Protein AF-A0A942IHP6-F1 (afdb_monomer_lite)

Structure (mmCIF, N/CA/C/O backbone):
data_AF-A0A942IHP6-F1
#
_entry.id   AF-A0A942IHP6-F1
#
loop_
_atom_site.group_PDB
_atom_site.id
_atom_site.type_symbol
_atom_site.label_atom_id
_atom_site.label_alt_id
_atom_site.label_comp_id
_atom_site.label_asym_id
_atom_site.label_entity_id
_atom_site.label_seq_id
_atom_site.pdbx_PDB_ins_code
_atom_site.Cartn_x
_atom_site.Cartn_y
_atom_site.Cartn_z
_atom_site.occupancy
_atom_site.B_iso_or_equiv
_atom_site.auth_seq_id
_atom_site.auth_comp_id
_atom_site.auth_asym_id
_atom_site.auth_atom_id
_atom_site.pdbx_PDB_model_num
ATOM 1 N N . MET A 1 1 ? 11.098 75.911 43.203 1.00 51.06 1 MET A N 1
ATOM 2 C CA . MET A 1 1 ? 11.758 74.900 42.337 1.00 51.06 1 MET A CA 1
ATOM 3 C C . MET A 1 1 ? 12.237 73.792 43.274 1.00 51.06 1 MET A C 1
ATOM 5 O O . MET A 1 1 ? 12.902 74.142 44.226 1.00 51.06 1 MET A O 1
ATOM 9 N N . SER A 1 2 ? 11.871 72.510 43.234 1.00 53.75 2 SER A N 1
ATOM 10 C CA . SER A 1 2 ? 11.365 71.625 42.179 1.00 53.75 2 SER A CA 1
ATOM 11 C C . SER A 1 2 ? 10.546 70.462 42.803 1.00 53.75 2 SER A C 1
ATOM 13 O O . SER A 1 2 ? 11.014 69.336 42.918 1.00 53.75 2 SER A O 1
ATOM 15 N N . ARG A 1 3 ? 9.269 70.676 43.166 1.00 54.38 3 ARG A N 1
ATOM 16 C CA . ARG A 1 3 ? 8.355 69.560 43.541 1.00 54.38 3 ARG A CA 1
ATOM 17 C C . ARG A 1 3 ? 7.927 68.681 42.346 1.00 54.38 3 ARG A C 1
ATOM 19 O O . ARG A 1 3 ? 7.161 67.743 42.515 1.00 54.38 3 ARG A O 1
ATOM 26 N N . ILE A 1 4 ? 8.445 68.973 41.152 1.00 58.03 4 ILE A N 1
ATOM 27 C CA . ILE A 1 4 ? 8.153 68.274 39.889 1.00 58.03 4 ILE A CA 1
ATOM 28 C C . ILE A 1 4 ? 8.986 66.981 39.754 1.00 58.03 4 ILE A C 1
ATOM 30 O O . ILE A 1 4 ? 8.569 66.045 39.079 1.00 58.03 4 ILE A O 1
ATOM 34 N N . PHE A 1 5 ? 10.128 66.879 40.445 1.00 56.75 5 PHE A N 1
ATOM 35 C CA . PHE A 1 5 ? 11.032 65.727 40.339 1.00 56.75 5 PHE A CA 1
ATOM 36 C C . PHE A 1 5 ? 10.447 64.381 40.818 1.00 56.75 5 PHE A C 1
ATOM 38 O O . PHE A 1 5 ? 10.557 63.408 40.072 1.00 56.75 5 PHE A O 1
ATOM 45 N N . PRO A 1 6 ? 9.792 64.274 41.995 1.00 58.91 6 PRO A N 1
ATOM 46 C CA . PRO A 1 6 ? 9.273 62.984 42.455 1.00 58.91 6 PRO A CA 1
ATOM 47 C C . PRO A 1 6 ? 8.047 62.519 41.653 1.00 58.91 6 PRO A C 1
ATOM 49 O O . PRO A 1 6 ? 7.885 61.325 41.425 1.00 58.91 6 PRO A O 1
ATOM 52 N N . LEU A 1 7 ? 7.220 63.449 41.159 1.00 63.47 7 LEU A N 1
ATOM 53 C CA . LEU A 1 7 ? 6.046 63.135 40.334 1.00 63.47 7 LEU A CA 1
ATOM 54 C C . LEU A 1 7 ? 6.436 62.626 38.939 1.00 63.47 7 LEU A C 1
ATOM 56 O O . LEU A 1 7 ? 5.879 61.627 38.487 1.00 63.47 7 LEU A O 1
ATOM 60 N N . SER A 1 8 ? 7.436 63.239 38.292 1.00 67.94 8 SER A N 1
ATOM 61 C CA . SER A 1 8 ? 7.971 62.716 37.025 1.00 67.94 8 SER A CA 1
ATOM 62 C C . SER A 1 8 ? 8.632 61.350 37.197 1.00 67.94 8 SER A C 1
ATOM 64 O O . SER A 1 8 ? 8.474 60.488 36.338 1.00 67.94 8 SER A O 1
ATOM 66 N N . PHE A 1 9 ? 9.337 61.115 38.308 1.00 73.88 9 PHE A N 1
ATOM 67 C CA . PHE A 1 9 ? 10.009 59.835 38.546 1.00 73.88 9 PHE A CA 1
ATOM 68 C C . PHE A 1 9 ? 9.014 58.677 38.727 1.00 73.88 9 PHE A C 1
ATOM 70 O O . PHE A 1 9 ? 9.189 57.606 38.145 1.00 73.88 9 PHE A O 1
ATOM 77 N N . VAL A 1 10 ? 7.921 58.909 39.463 1.00 78.06 10 VAL A N 1
ATOM 78 C CA . VAL A 1 10 ? 6.844 57.921 39.645 1.00 78.06 10 VAL A CA 1
ATOM 79 C C . VAL A 1 10 ? 6.085 57.670 38.337 1.00 78.06 10 VAL A C 1
ATOM 81 O O . VAL A 1 10 ? 5.788 56.520 38.016 1.00 78.06 10 VAL A O 1
ATOM 84 N N . ALA A 1 11 ? 5.821 58.713 37.544 1.00 79.62 11 ALA A N 1
ATOM 85 C CA . ALA A 1 11 ? 5.175 58.568 36.239 1.00 79.62 11 ALA A CA 1
ATOM 86 C C . ALA A 1 11 ? 6.033 57.756 35.252 1.00 79.62 11 ALA A C 1
ATOM 88 O O . ALA A 1 11 ? 5.515 56.881 34.560 1.00 79.62 11 ALA A O 1
ATOM 89 N N . ILE A 1 12 ? 7.351 57.982 35.228 1.00 82.12 12 ILE A N 1
ATOM 90 C CA . ILE A 1 12 ? 8.285 57.226 34.380 1.00 82.12 12 ILE A CA 1
ATOM 91 C C . ILE A 1 12 ? 8.368 55.757 34.828 1.00 82.12 12 ILE A C 1
ATOM 93 O O . ILE A 1 12 ? 8.316 54.866 33.982 1.00 82.12 12 ILE A O 1
ATOM 97 N N . MET A 1 13 ? 8.418 55.480 36.136 1.00 78.81 13 MET A N 1
ATOM 98 C CA . MET A 1 13 ? 8.376 54.107 36.667 1.00 78.81 13 MET A CA 1
ATOM 99 C C . MET A 1 13 ? 7.082 53.373 36.289 1.00 78.81 13 MET A C 1
ATOM 101 O O . MET A 1 13 ? 7.133 52.216 35.874 1.00 78.81 13 MET A O 1
ATOM 105 N N . LEU A 1 14 ? 5.929 54.046 36.368 1.00 80.62 14 LEU A N 1
ATOM 106 C CA . LEU A 1 14 ? 4.649 53.478 35.938 1.00 80.62 14 LEU A CA 1
ATOM 107 C C . LEU A 1 14 ? 4.638 53.170 34.439 1.00 80.62 14 LEU A C 1
ATOM 109 O O . LEU A 1 14 ? 4.167 52.107 34.051 1.00 80.62 14 LEU A O 1
ATOM 113 N N . ILE A 1 15 ? 5.203 54.037 33.597 1.00 84.44 15 ILE A N 1
ATOM 114 C CA . ILE A 1 15 ? 5.307 53.782 32.154 1.00 84.44 15 ILE A CA 1
ATOM 115 C C . ILE A 1 15 ? 6.217 52.578 31.880 1.00 84.44 15 ILE A C 1
ATOM 117 O O . ILE A 1 15 ? 5.834 51.702 31.111 1.00 84.44 15 ILE A O 1
ATOM 121 N N . ILE A 1 16 ? 7.372 52.471 32.545 1.00 83.81 16 ILE A N 1
ATOM 122 C CA . ILE A 1 16 ? 8.308 51.348 32.359 1.00 83.81 16 ILE A CA 1
ATOM 123 C C . ILE A 1 16 ? 7.699 50.010 32.802 1.00 83.81 16 ILE A C 1
ATOM 125 O O . ILE A 1 16 ? 8.047 48.981 32.239 1.00 83.81 16 ILE A O 1
ATOM 129 N N . ILE A 1 17 ? 6.780 49.994 33.770 1.00 81.94 17 ILE A N 1
ATOM 130 C CA . ILE A 1 17 ? 6.138 48.753 34.234 1.00 81.94 17 ILE A CA 1
ATOM 131 C C . ILE A 1 17 ? 4.876 48.434 33.421 1.00 81.94 17 ILE A C 1
ATOM 133 O O . ILE A 1 17 ? 4.651 47.289 33.033 1.00 81.94 17 ILE A O 1
ATOM 137 N N . VAL A 1 18 ? 4.042 49.435 33.140 1.00 83.88 18 VAL A N 1
ATOM 138 C CA . VAL A 1 18 ? 2.728 49.237 32.513 1.00 83.88 18 VAL A CA 1
ATOM 139 C C . VAL A 1 18 ? 2.847 49.090 30.996 1.00 83.88 18 VAL A C 1
ATOM 141 O O . VAL A 1 18 ? 2.145 48.264 30.413 1.00 83.88 18 VAL A O 1
ATOM 144 N N . LEU A 1 19 ? 3.753 49.826 30.344 1.00 81.44 19 LEU A N 1
ATOM 145 C CA . LEU A 1 19 ? 3.901 49.792 28.888 1.00 81.44 19 LEU A CA 1
ATOM 146 C C . LEU A 1 19 ? 4.361 48.416 28.373 1.00 81.44 19 LEU A C 1
ATOM 148 O O . LEU A 1 19 ? 3.731 47.924 27.438 1.00 81.44 19 LEU A O 1
ATOM 152 N N . PRO A 1 20 ? 5.350 47.719 28.976 1.00 75.81 20 PRO A N 1
ATOM 153 C CA . PRO A 1 20 ? 5.706 46.366 28.554 1.00 75.81 20 PRO A CA 1
ATOM 154 C C . PRO A 1 20 ? 4.591 45.355 28.811 1.00 75.81 20 PRO A C 1
ATOM 156 O O . PRO A 1 20 ? 4.431 44.433 28.024 1.00 75.81 20 PRO A O 1
ATOM 159 N N . VAL A 1 21 ? 3.786 45.526 29.867 1.00 78.56 21 VAL A N 1
ATOM 160 C CA . VAL A 1 21 ? 2.638 44.645 30.154 1.00 78.56 21 VAL A CA 1
ATOM 161 C C . VAL A 1 21 ? 1.517 44.851 29.133 1.00 78.56 21 VAL A C 1
ATOM 163 O O . VAL A 1 21 ? 0.912 43.879 28.679 1.00 78.56 21 VAL A O 1
ATOM 166 N N . LEU A 1 22 ? 1.254 46.096 28.731 1.00 78.69 22 LEU A N 1
ATOM 167 C CA . LEU A 1 22 ? 0.293 46.417 27.675 1.00 78.69 22 LEU A CA 1
ATOM 168 C C . LEU A 1 22 ? 0.786 45.945 26.303 1.00 78.69 22 LEU A C 1
ATOM 170 O O . LEU A 1 22 ? 0.011 45.343 25.564 1.00 78.69 22 LEU A O 1
ATOM 174 N N . LEU A 1 23 ? 2.072 46.124 25.990 1.00 77.75 23 LEU A N 1
ATOM 175 C CA . LEU A 1 23 ? 2.688 45.599 24.769 1.00 77.75 23 LEU A CA 1
ATOM 176 C C . LEU A 1 23 ? 2.720 44.065 24.764 1.00 77.75 23 LEU A C 1
ATOM 178 O O . LEU A 1 23 ? 2.392 43.463 23.751 1.00 77.75 23 LEU A O 1
ATOM 182 N N . ALA A 1 24 ? 2.999 43.411 25.894 1.00 68.31 24 ALA A N 1
ATOM 183 C CA . ALA A 1 24 ? 2.933 41.955 26.023 1.00 68.31 24 ALA A CA 1
ATOM 184 C C . ALA A 1 24 ? 1.499 41.421 25.882 1.00 68.31 24 ALA A C 1
ATOM 186 O O . ALA A 1 24 ? 1.305 40.323 25.369 1.00 68.31 24 ALA A O 1
ATOM 187 N N . ARG A 1 25 ? 0.483 42.186 26.306 1.00 69.19 25 ARG A N 1
ATOM 188 C CA . ARG A 1 25 ? -0.933 41.860 26.065 1.00 69.19 25 ARG A CA 1
ATOM 189 C C . ARG A 1 25 ? -1.356 42.112 24.617 1.00 69.19 25 ARG A C 1
ATOM 191 O O . ARG A 1 25 ? -2.134 41.323 24.100 1.00 69.19 25 ARG A O 1
ATOM 198 N N . SER A 1 26 ? -0.819 43.144 23.965 1.00 64.88 26 SER A N 1
ATOM 199 C CA . SER A 1 26 ? -1.061 43.453 22.546 1.00 64.88 26 SER A CA 1
ATOM 200 C C . SER A 1 26 ? -0.345 42.472 21.600 1.00 64.88 26 SER A C 1
ATOM 202 O O . SER A 1 26 ? -0.861 42.131 20.542 1.00 64.88 26 SER A O 1
ATOM 204 N N . CYS A 1 27 ? 0.809 41.938 22.018 1.00 52.88 27 CYS A N 1
ATOM 205 C CA . CYS A 1 27 ? 1.563 40.892 21.318 1.00 52.88 27 CYS A CA 1
ATOM 206 C C . CYS A 1 27 ? 1.139 39.465 21.693 1.00 52.88 27 CYS A C 1
ATOM 208 O O . CYS A 1 27 ? 1.710 38.506 21.168 1.00 52.88 27 CYS A O 1
ATOM 210 N N . ARG A 1 28 ? 0.128 39.281 22.556 1.00 48.16 28 ARG A N 1
ATOM 211 C CA . ARG A 1 28 ? -0.584 38.002 22.607 1.00 48.16 28 ARG A CA 1
ATOM 212 C C . ARG A 1 28 ? -1.420 37.917 21.342 1.00 48.16 28 ARG A C 1
ATOM 214 O O . ARG A 1 28 ? -2.606 38.231 21.341 1.00 48.16 28 ARG A O 1
ATOM 221 N N . HIS A 1 29 ? -0.782 37.468 20.263 1.00 49.75 29 HIS A N 1
ATOM 222 C CA . HIS A 1 29 ? -1.519 36.789 19.216 1.00 49.75 29 HIS A CA 1
ATOM 223 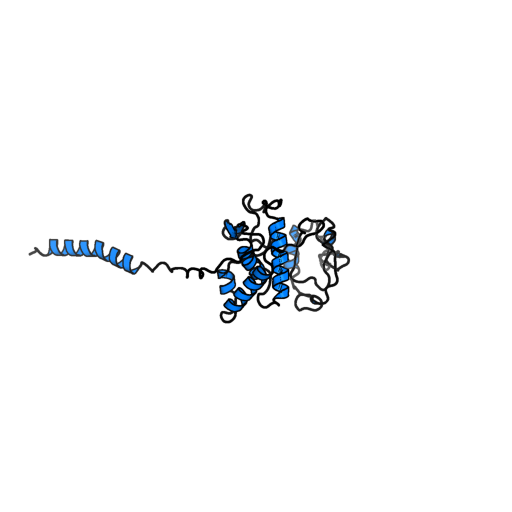C C . HIS A 1 29 ? -2.423 35.770 19.911 1.00 49.75 29 HIS A C 1
ATOM 225 O O . HIS A 1 29 ? -1.912 34.999 20.736 1.00 49.75 29 HIS A O 1
ATOM 231 N N . PRO A 1 30 ? -3.744 35.776 19.651 1.00 41.28 30 PRO A N 1
ATOM 232 C CA . PRO A 1 30 ? -4.543 34.628 20.026 1.00 41.28 30 PRO A CA 1
ATOM 233 C C . PRO A 1 30 ? -3.802 33.432 19.440 1.00 41.28 30 PRO A C 1
ATOM 235 O O . PRO A 1 30 ? -3.476 33.429 18.249 1.00 41.28 30 PRO A O 1
ATOM 238 N N . ALA A 1 31 ? -3.421 32.486 20.303 1.00 42.78 31 ALA A N 1
ATOM 239 C CA . ALA A 1 31 ? -2.961 31.197 19.832 1.00 42.78 31 ALA A CA 1
ATOM 240 C C . ALA A 1 31 ? -4.004 30.777 18.805 1.00 42.78 31 ALA A C 1
ATOM 242 O O . ALA A 1 31 ? -5.185 30.726 19.143 1.00 42.78 31 ALA A O 1
ATOM 243 N N . SER A 1 32 ? -3.581 30.638 17.547 1.00 38.03 32 SER A N 1
ATOM 244 C CA . SER A 1 32 ? -4.438 30.126 16.492 1.00 38.03 32 SER A CA 1
ATOM 245 C C . SER A 1 32 ? -5.026 28.839 17.047 1.00 38.03 32 SER A C 1
ATOM 247 O O . SER A 1 32 ? -4.304 27.854 17.230 1.00 38.03 32 SER A O 1
ATOM 249 N N . GLU A 1 33 ? -6.300 28.882 17.437 1.00 40.31 33 GLU A N 1
ATOM 250 C CA . GLU A 1 33 ? -7.070 27.681 17.668 1.00 40.31 33 GLU A CA 1
ATOM 251 C C . GLU A 1 33 ? -7.029 26.989 16.318 1.00 40.31 33 GLU A C 1
ATOM 253 O O . GLU A 1 33 ? -7.730 27.380 15.384 1.00 40.31 33 GLU A O 1
ATOM 258 N N . ARG A 1 34 ? -6.119 26.012 16.186 1.00 38.03 34 ARG A N 1
ATOM 259 C CA . ARG A 1 34 ? -6.154 25.071 15.074 1.00 38.03 34 ARG A CA 1
ATOM 260 C C . ARG A 1 34 ? -7.615 24.662 14.974 1.00 38.03 34 ARG A C 1
ATOM 262 O O . ARG A 1 34 ? -8.130 24.196 15.997 1.00 38.03 34 ARG A O 1
ATOM 269 N N . PRO A 1 35 ? -8.293 24.886 13.834 1.00 37.09 35 PRO A N 1
ATOM 270 C CA . PRO A 1 35 ? -9.686 24.508 13.710 1.00 37.09 35 PRO A CA 1
ATOM 271 C C . PRO A 1 35 ? -9.756 23.049 14.126 1.00 37.09 35 PRO A C 1
ATOM 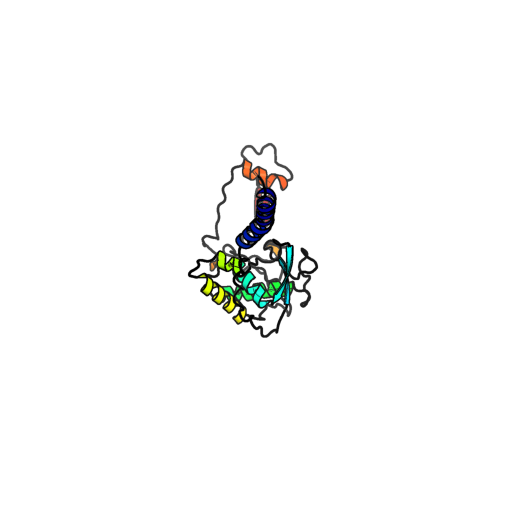273 O O . PRO A 1 35 ? -9.106 22.195 13.520 1.00 37.09 35 PRO A O 1
ATOM 276 N N . ARG A 1 36 ? -10.425 22.799 15.257 1.00 45.00 36 ARG A N 1
ATOM 277 C CA . ARG A 1 36 ? -10.549 21.470 15.841 1.00 45.00 36 ARG A CA 1
ATOM 278 C C . ARG A 1 36 ? -11.130 20.634 14.715 1.00 45.00 36 ARG A C 1
ATOM 280 O O . ARG A 1 36 ? -12.236 20.945 14.269 1.00 45.00 36 ARG A O 1
ATOM 287 N N . ALA A 1 37 ? -10.337 19.703 14.174 1.00 49.66 37 ALA A N 1
ATOM 288 C CA . ALA A 1 37 ? -10.767 18.838 13.085 1.00 49.66 37 ALA A CA 1
ATOM 289 C C . ALA A 1 37 ? -12.160 18.354 13.471 1.00 49.66 37 ALA A C 1
ATOM 291 O O . ALA A 1 37 ? -12.298 17.792 14.558 1.00 49.66 37 ALA A O 1
ATOM 292 N N . ALA A 1 38 ? -13.177 18.742 12.687 1.00 50.16 38 ALA A N 1
ATOM 293 C CA . ALA A 1 38 ? -14.573 18.566 13.067 1.00 50.16 38 ALA A CA 1
ATOM 294 C C . ALA A 1 38 ? -14.723 17.159 13.642 1.00 50.16 38 ALA A C 1
ATOM 296 O O . ALA A 1 38 ? -14.317 16.208 12.976 1.00 50.16 38 ALA A O 1
ATOM 297 N N . GLU A 1 39 ? -15.177 17.057 14.891 1.00 56.75 39 GLU A N 1
ATOM 298 C CA . GLU A 1 39 ? -15.173 15.822 15.675 1.00 56.75 39 GLU A CA 1
ATOM 299 C C . GLU A 1 39 ? -16.136 14.832 15.006 1.00 56.75 39 GLU A C 1
ATOM 301 O O . GLU A 1 39 ? -17.338 14.802 15.259 1.00 56.75 39 GLU A O 1
ATOM 306 N N . ARG A 1 40 ? -15.630 14.121 13.998 1.00 70.88 40 ARG A N 1
ATOM 307 C CA . ARG A 1 40 ? -16.400 13.209 13.159 1.00 70.88 40 ARG A CA 1
ATOM 308 C C . ARG A 1 40 ? -16.501 11.877 13.867 1.00 70.88 40 ARG A C 1
ATOM 310 O O . ARG A 1 40 ? -15.550 11.417 14.492 1.00 70.88 40 ARG A O 1
ATOM 317 N N . THR A 1 41 ? -17.651 11.232 13.711 1.00 83.00 41 THR A N 1
ATOM 318 C CA . THR A 1 41 ? -17.873 9.891 14.244 1.00 83.00 41 THR A CA 1
ATOM 319 C C . THR A 1 41 ? -16.839 8.923 13.653 1.00 83.00 41 THR A C 1
ATOM 321 O O . THR A 1 41 ? -16.724 8.851 12.419 1.00 83.00 41 THR A O 1
ATOM 324 N N . PRO A 1 42 ? -16.097 8.184 14.501 1.00 90.44 42 PRO A N 1
ATOM 325 C CA . PRO A 1 42 ? -15.176 7.157 14.040 1.00 90.44 42 PRO A CA 1
ATOM 326 C C . PRO A 1 42 ? -15.883 6.112 13.173 1.00 90.44 42 PRO A C 1
ATOM 328 O O . PRO A 1 42 ? -17.056 5.798 13.396 1.00 90.44 42 PRO A O 1
ATOM 331 N N . ILE A 1 43 ? -15.177 5.561 12.188 1.00 94.56 43 ILE A N 1
ATOM 332 C CA . ILE A 1 43 ? -15.702 4.476 11.355 1.00 94.56 43 ILE A CA 1
ATOM 333 C C . ILE A 1 43 ? -15.940 3.238 12.231 1.00 94.56 43 ILE A C 1
ATOM 335 O O . ILE A 1 43 ? -15.012 2.672 12.804 1.00 94.56 43 ILE A O 1
ATOM 339 N N . ALA A 1 44 ? -17.197 2.801 12.316 1.00 94.25 44 ALA A N 1
ATOM 340 C CA . ALA A 1 44 ? -17.553 1.567 13.002 1.00 94.25 44 ALA A CA 1
ATOM 341 C C . ALA A 1 44 ? -17.107 0.344 12.187 1.00 94.25 44 ALA A C 1
ATOM 343 O O . ALA A 1 44 ? -17.311 0.290 10.972 1.00 94.25 44 ALA A O 1
ATOM 344 N N . SER A 1 45 ? -16.553 -0.658 12.870 1.00 94.56 45 SER A N 1
ATOM 345 C CA . SER A 1 45 ? -16.154 -1.929 12.268 1.00 94.56 45 SER A CA 1
ATOM 346 C C . SER A 1 45 ? -16.925 -3.093 12.891 1.00 94.56 45 SER A C 1
ATOM 348 O O . SER A 1 45 ? -17.051 -3.148 14.117 1.00 94.56 45 SER A O 1
ATOM 350 N N . PRO A 1 46 ? -17.407 -4.061 12.086 1.00 93.81 46 PRO A N 1
ATOM 351 C CA . PRO A 1 46 ? -18.007 -5.285 12.616 1.00 93.81 46 PRO A CA 1
ATOM 352 C C . PRO A 1 46 ? -17.002 -6.141 13.403 1.00 93.81 46 PRO A C 1
ATOM 354 O O . PRO A 1 46 ? -17.413 -6.971 14.205 1.00 93.81 46 PRO A O 1
ATOM 357 N N . ALA A 1 47 ? -15.695 -5.926 13.213 1.00 90.19 47 ALA A N 1
ATOM 358 C CA . ALA A 1 47 ? -14.636 -6.580 13.981 1.00 90.19 47 ALA A CA 1
ATOM 359 C C . ALA A 1 47 ? -14.388 -5.930 15.361 1.00 90.19 47 ALA A C 1
ATOM 361 O O . ALA A 1 47 ? -13.479 -6.340 16.079 1.00 90.19 47 ALA A O 1
ATOM 362 N N . GLY A 1 48 ? -15.183 -4.921 15.737 1.00 93.00 48 GLY A N 1
ATOM 363 C CA . GLY A 1 48 ? -15.000 -4.147 16.961 1.00 93.00 48 GLY A CA 1
ATOM 364 C C . GLY A 1 48 ? -13.973 -3.022 16.812 1.00 93.00 48 GLY A C 1
ATOM 365 O O . GLY A 1 48 ? -13.500 -2.722 15.715 1.00 93.00 48 GLY A O 1
ATOM 366 N N . LYS A 1 49 ? -13.659 -2.367 17.934 1.00 94.12 49 LYS A N 1
ATOM 367 C CA . LYS A 1 49 ? -12.620 -1.331 17.995 1.00 94.12 49 LYS A CA 1
ATOM 368 C C . LYS A 1 49 ? -11.251 -1.992 18.023 1.00 94.12 49 LYS A C 1
ATOM 370 O O . LYS A 1 49 ? -10.999 -2.846 18.872 1.00 94.12 49 LYS A O 1
ATOM 375 N N . ILE A 1 50 ? -10.394 -1.610 17.087 1.00 96.44 50 ILE A N 1
ATOM 376 C CA . ILE A 1 50 ? -9.057 -2.176 16.934 1.00 96.44 50 ILE A CA 1
ATOM 377 C C . ILE A 1 50 ? -8.086 -1.006 16.909 1.00 96.44 50 ILE A C 1
ATOM 379 O O . ILE A 1 50 ? -8.013 -0.279 15.920 1.00 96.44 50 ILE A O 1
ATOM 383 N N . SER A 1 51 ? -7.314 -0.860 17.981 1.00 96.56 51 SER A N 1
ATOM 384 C CA . SER A 1 51 ? -6.217 0.099 18.037 1.00 96.56 51 SER A CA 1
ATOM 385 C C . SER A 1 51 ? -4.977 -0.419 17.316 1.00 96.56 51 SER A C 1
ATOM 387 O O . SER A 1 51 ? -4.644 -1.606 17.368 1.00 96.56 51 SER A O 1
ATOM 389 N N . ILE A 1 52 ? -4.246 0.504 16.704 1.00 97.62 52 ILE A N 1
ATOM 390 C CA . ILE A 1 52 ? -2.938 0.289 16.093 1.00 97.62 52 ILE A CA 1
ATOM 391 C C . ILE A 1 52 ? -1.949 1.336 16.605 1.00 97.62 52 ILE A C 1
ATOM 393 O O . ILE A 1 52 ? -2.280 2.517 16.706 1.00 97.62 52 ILE A O 1
ATOM 397 N N . ARG A 1 53 ? -0.704 0.914 16.863 1.00 98.12 53 ARG A N 1
ATOM 398 C CA . ARG A 1 53 ? 0.410 1.824 17.158 1.00 98.12 53 ARG A CA 1
ATOM 399 C C . ARG A 1 53 ? 1.222 2.107 15.897 1.00 98.12 53 ARG A C 1
ATOM 401 O O . ARG A 1 53 ? 1.867 1.213 15.345 1.00 98.12 53 ARG A O 1
ATOM 408 N N . VAL A 1 54 ? 1.211 3.359 15.461 1.00 98.25 54 VAL A N 1
ATOM 409 C CA . VAL A 1 54 ? 1.837 3.841 14.228 1.00 98.25 54 VAL A CA 1
ATOM 410 C C . VAL A 1 54 ? 3.033 4.719 14.568 1.00 98.25 54 VAL A C 1
ATOM 412 O O . VAL A 1 54 ? 2.904 5.713 15.279 1.00 98.25 54 VAL A O 1
ATOM 415 N N . PHE A 1 55 ? 4.204 4.378 14.038 1.00 98.19 55 PHE A N 1
ATOM 416 C CA . PHE A 1 55 ? 5.380 5.240 14.112 1.00 98.19 55 PHE A CA 1
ATOM 417 C C . PHE A 1 55 ? 5.413 6.204 12.924 1.00 98.19 55 PHE A C 1
ATOM 419 O O . PHE A 1 55 ? 5.572 5.788 11.772 1.00 98.19 55 PHE A O 1
ATOM 426 N N . ASN A 1 56 ? 5.275 7.499 13.193 1.00 97.06 56 ASN A N 1
ATOM 427 C CA . ASN A 1 56 ? 5.444 8.532 12.186 1.00 97.06 56 ASN A CA 1
ATOM 428 C C . ASN A 1 56 ? 6.941 8.772 11.951 1.00 97.06 56 ASN A C 1
ATOM 430 O O . ASN A 1 56 ? 7.632 9.289 12.822 1.00 97.06 56 ASN A O 1
ATOM 434 N N . HIS A 1 57 ? 7.437 8.401 10.771 1.00 95.00 57 HIS A N 1
ATOM 435 C CA . HIS A 1 57 ? 8.867 8.480 10.458 1.00 95.00 57 HIS A CA 1
ATOM 436 C C . HIS A 1 57 ? 9.395 9.912 10.274 1.00 95.00 57 HIS A C 1
ATOM 438 O O . HIS A 1 57 ? 10.606 10.098 10.304 1.00 95.00 57 HIS A O 1
ATOM 444 N N . LEU A 1 58 ? 8.516 10.900 10.073 1.00 93.31 58 LEU A N 1
ATOM 445 C CA . LEU A 1 58 ? 8.901 12.303 9.892 1.00 93.31 58 LEU A CA 1
ATOM 446 C C . LEU A 1 58 ? 8.941 13.055 11.221 1.00 93.31 58 LEU A C 1
ATOM 448 O O . LEU A 1 58 ? 9.864 13.822 11.464 1.00 93.31 58 LEU A O 1
ATOM 452 N N . SER A 1 59 ? 7.935 12.852 12.078 1.00 95.25 59 SER A N 1
ATOM 453 C CA . SER A 1 59 ? 7.884 13.491 13.401 1.00 95.25 59 SER A CA 1
ATOM 454 C C . SER A 1 59 ? 8.549 12.670 14.507 1.00 95.25 59 SER A C 1
ATOM 456 O O . SER A 1 59 ? 8.619 13.133 15.641 1.00 95.25 59 SER A O 1
ATOM 458 N N . GLU A 1 60 ? 8.979 11.445 14.193 1.00 95.62 60 GLU A N 1
ATOM 459 C CA . GLU A 1 60 ? 9.535 10.457 15.126 1.00 95.62 60 GLU A CA 1
ATOM 460 C C . GLU A 1 60 ? 8.607 10.114 16.304 1.00 95.62 60 GLU A C 1
ATOM 462 O O . GLU A 1 60 ? 9.046 9.670 17.365 1.00 95.62 60 GLU A O 1
ATOM 467 N N . GLN A 1 61 ? 7.295 10.284 16.124 1.00 96.56 61 GLN A N 1
ATOM 468 C CA . GLN A 1 61 ? 6.311 10.020 17.171 1.00 96.56 61 GLN A CA 1
ATOM 469 C C . GLN A 1 61 ? 5.642 8.659 17.015 1.00 96.56 61 GLN A C 1
ATOM 471 O O . GLN A 1 61 ? 5.290 8.237 15.913 1.00 96.56 61 GLN A O 1
ATOM 476 N N . LEU A 1 62 ? 5.411 7.995 18.149 1.00 97.44 62 LEU A N 1
ATOM 477 C CA . LEU A 1 62 ? 4.561 6.814 18.240 1.00 97.44 62 LEU A CA 1
ATOM 478 C C . LEU A 1 62 ? 3.144 7.250 18.618 1.00 97.44 62 LEU A C 1
ATOM 480 O O . LEU A 1 62 ? 2.935 7.798 19.698 1.00 97.44 62 LEU A O 1
ATOM 484 N N . VAL A 1 63 ? 2.184 7.007 17.731 1.00 96.44 63 VAL A N 1
ATOM 485 C CA . VAL A 1 63 ? 0.789 7.432 17.889 1.00 96.44 63 VAL A CA 1
ATOM 486 C C . VAL A 1 63 ? -0.118 6.212 17.863 1.00 96.44 63 VAL A C 1
ATOM 488 O O . VAL A 1 63 ? 0.024 5.346 17.003 1.00 96.44 63 VAL A O 1
ATOM 491 N N . GLU A 1 64 ? -1.059 6.145 18.798 1.00 96.88 64 GLU A N 1
ATOM 492 C CA . GLU A 1 64 ? -2.136 5.161 18.763 1.00 96.88 64 GLU A CA 1
ATOM 493 C C . GLU A 1 64 ? -3.348 5.739 18.030 1.00 96.88 64 GLU A C 1
ATOM 495 O O . GLU A 1 64 ? -3.717 6.897 18.229 1.00 96.88 64 GLU A O 1
ATOM 500 N N . MET A 1 65 ? -3.954 4.940 17.158 1.00 95.38 65 MET A N 1
ATOM 501 C CA . MET A 1 65 ? -5.145 5.323 16.408 1.00 95.38 65 MET A CA 1
ATOM 502 C C . MET A 1 65 ? -6.032 4.110 16.136 1.00 95.38 65 MET A C 1
ATOM 504 O O . MET A 1 65 ? -5.563 2.974 16.141 1.00 95.38 65 MET A O 1
ATOM 508 N N . GLU A 1 66 ? -7.316 4.348 15.886 1.00 96.88 66 GLU A N 1
ATOM 509 C CA . GLU A 1 66 ? -8.240 3.301 15.443 1.00 96.88 66 GLU A CA 1
ATOM 510 C C . GLU A 1 66 ? -7.871 2.853 14.020 1.00 96.88 66 GLU A C 1
ATOM 512 O O . GLU A 1 66 ? -7.615 3.684 13.142 1.00 96.88 66 GLU A O 1
ATOM 517 N N . LEU A 1 67 ? -7.869 1.540 13.776 1.00 98.12 67 LEU A N 1
ATOM 518 C CA . LEU A 1 67 ? -7.430 0.929 12.518 1.00 98.12 67 LEU A CA 1
ATOM 519 C C . LEU A 1 67 ? -8.159 1.513 11.304 1.00 98.12 67 LEU A C 1
ATOM 521 O O . LEU A 1 67 ? -7.539 1.803 10.286 1.00 98.12 67 LEU A O 1
ATOM 525 N N . GLU A 1 68 ? -9.470 1.708 11.404 1.00 98.19 68 GLU A N 1
ATOM 526 C CA . GLU A 1 68 ? -10.256 2.230 10.287 1.00 98.19 68 GLU A CA 1
ATOM 527 C C . GLU A 1 68 ? -9.925 3.705 9.990 1.00 98.19 68 GLU A C 1
ATOM 529 O O . GLU A 1 68 ? -9.855 4.097 8.829 1.00 98.19 68 GLU A O 1
ATOM 534 N N . GLU A 1 69 ? -9.620 4.518 11.004 1.00 97.19 69 GLU A N 1
ATOM 535 C CA . GLU A 1 69 ? -9.199 5.913 10.802 1.00 97.19 69 GLU A CA 1
ATOM 536 C C . GLU A 1 69 ? -7.785 5.994 10.211 1.00 97.19 69 GLU A C 1
ATOM 538 O O . GLU A 1 69 ? -7.535 6.774 9.288 1.00 97.19 69 GLU A O 1
ATOM 543 N N . TYR A 1 70 ? -6.876 5.124 10.665 1.00 97.94 70 TYR A N 1
ATOM 544 C CA . TYR A 1 70 ? -5.553 4.961 10.061 1.00 97.94 70 TYR A CA 1
ATOM 545 C C . TYR A 1 70 ? -5.650 4.661 8.559 1.00 97.94 70 TYR A C 1
ATOM 547 O O . TYR A 1 70 ? -4.961 5.288 7.750 1.00 97.94 70 TYR A O 1
ATOM 555 N N . LEU A 1 71 ? -6.536 3.738 8.177 1.00 98.62 71 LEU A N 1
ATOM 556 C CA . LEU A 1 71 ? -6.682 3.288 6.794 1.00 98.62 71 LEU A CA 1
ATOM 557 C C . LEU A 1 71 ? -7.205 4.374 5.854 1.00 98.62 71 LEU A C 1
ATOM 559 O O . LEU A 1 71 ? -6.858 4.349 4.675 1.00 98.62 71 LEU A O 1
ATOM 563 N N . VAL A 1 72 ? -7.970 5.355 6.341 1.00 98.44 72 VAL A N 1
ATOM 564 C CA . VAL A 1 72 ? -8.348 6.519 5.520 1.00 98.44 72 VAL A CA 1
ATOM 565 C C . VAL A 1 72 ? -7.097 7.278 5.070 1.00 98.44 72 VAL A C 1
ATOM 567 O O . VAL A 1 72 ? -6.980 7.604 3.889 1.00 98.44 72 VAL A O 1
ATOM 570 N N . GLY A 1 73 ? -6.144 7.494 5.982 1.00 98.12 73 GLY A N 1
ATOM 571 C CA . GLY A 1 73 ? -4.868 8.149 5.682 1.00 98.12 73 GLY A CA 1
ATOM 572 C C . GLY A 1 73 ? -3.963 7.327 4.763 1.00 98.12 73 GLY A C 1
ATOM 573 O O . GLY A 1 73 ? -3.311 7.890 3.886 1.00 98.12 73 GLY A O 1
ATOM 574 N N . VAL A 1 74 ? -3.971 5.994 4.892 1.00 98.50 74 VAL A N 1
ATOM 575 C CA . VAL A 1 74 ? -3.239 5.111 3.964 1.00 98.50 74 VAL A CA 1
ATOM 576 C C . VAL A 1 74 ? -3.815 5.205 2.556 1.00 98.50 74 VAL A C 1
ATOM 578 O O . VAL A 1 74 ? -3.085 5.458 1.603 1.00 98.50 74 VAL A O 1
ATOM 581 N N . VAL A 1 75 ? -5.133 5.046 2.401 1.00 98.50 75 VAL A N 1
ATOM 582 C CA . VAL A 1 75 ? -5.766 5.094 1.074 1.00 98.50 75 VAL A CA 1
ATOM 583 C C . VAL A 1 75 ? -5.576 6.474 0.433 1.00 98.50 75 VAL A C 1
ATOM 585 O O . VAL A 1 75 ? -5.343 6.548 -0.770 1.00 98.50 75 VAL A O 1
ATOM 588 N N . ALA A 1 76 ? -5.616 7.553 1.223 1.00 98.12 76 ALA A N 1
ATOM 589 C CA . ALA A 1 76 ? -5.366 8.913 0.743 1.00 98.12 76 ALA A CA 1
ATOM 590 C C . ALA A 1 76 ? -3.935 9.134 0.229 1.00 98.12 76 ALA A C 1
ATOM 592 O O . ALA A 1 76 ? -3.731 9.975 -0.654 1.00 98.12 76 ALA A O 1
ATOM 593 N N . ALA A 1 77 ? -2.959 8.431 0.804 1.00 97.38 77 ALA A N 1
ATOM 594 C CA . ALA A 1 77 ? -1.549 8.537 0.448 1.00 97.38 77 ALA A CA 1
ATOM 595 C C . ALA A 1 77 ? -1.163 7.605 -0.715 1.00 97.38 77 ALA A C 1
ATOM 597 O O . ALA A 1 77 ? -0.370 7.991 -1.567 1.00 97.38 77 ALA A O 1
ATOM 598 N N . GLU A 1 78 ? -1.756 6.410 -0.787 1.00 96.62 78 GLU A N 1
ATOM 599 C CA . GLU A 1 78 ? -1.386 5.372 -1.763 1.00 96.62 78 GLU A CA 1
ATOM 600 C C . GLU A 1 78 ? -2.153 5.454 -3.089 1.00 96.62 78 GLU A C 1
ATOM 602 O O . GLU A 1 78 ? -1.661 5.014 -4.130 1.00 96.62 78 GLU A O 1
ATOM 607 N N . MET A 1 79 ? -3.375 5.998 -3.082 1.00 96.31 79 MET A N 1
ATOM 608 C CA . MET A 1 79 ? -4.249 5.991 -4.256 1.00 96.31 79 MET A CA 1
ATOM 609 C C . MET A 1 79 ? -4.870 7.370 -4.505 1.00 96.31 79 MET A C 1
ATOM 611 O O . MET A 1 79 ? -5.391 7.989 -3.575 1.00 96.31 79 MET A O 1
ATOM 615 N N . PRO A 1 80 ? -4.890 7.873 -5.758 1.00 96.50 80 PRO A N 1
ATOM 616 C CA . PRO A 1 80 ? -5.556 9.134 -6.053 1.00 96.50 80 PRO A CA 1
ATOM 617 C C . PRO A 1 80 ? -7.034 9.082 -5.658 1.00 96.50 80 PRO A C 1
ATOM 619 O O . PRO A 1 80 ? -7.784 8.221 -6.121 1.00 96.50 80 PRO A O 1
ATOM 622 N N . ALA A 1 81 ? -7.485 10.048 -4.858 1.00 97.38 81 ALA A N 1
ATOM 623 C CA . ALA A 1 81 ? -8.862 10.081 -4.367 1.00 97.38 81 ALA A CA 1
ATOM 624 C C . ALA A 1 81 ? -9.912 10.258 -5.479 1.00 97.38 81 ALA A C 1
ATOM 626 O O . ALA A 1 81 ? -11.101 10.033 -5.252 1.00 97.38 81 ALA A O 1
ATOM 627 N N . SER A 1 82 ? -9.499 10.613 -6.699 1.00 96.62 82 SER A N 1
ATOM 628 C CA . SER A 1 82 ? -10.349 10.654 -7.891 1.00 96.62 82 SER A CA 1
ATOM 629 C C . SER A 1 82 ? -10.677 9.267 -8.459 1.00 96.62 82 SER A C 1
ATOM 631 O O . SER A 1 82 ? -11.690 9.131 -9.142 1.00 96.62 82 SER A O 1
ATOM 633 N N . PHE A 1 83 ? -9.920 8.217 -8.121 1.00 97.25 83 PHE A N 1
ATOM 634 C CA . PHE A 1 83 ? -10.124 6.862 -8.651 1.00 97.25 83 PHE A CA 1
ATOM 635 C C . PHE A 1 83 ? -11.489 6.270 -8.282 1.00 97.25 83 PHE A C 1
ATOM 637 O O . PHE A 1 83 ? -12.148 6.708 -7.337 1.00 97.25 83 PHE A O 1
ATOM 644 N N . ALA A 1 84 ? -11.938 5.273 -9.047 1.00 98.19 84 ALA A N 1
ATOM 645 C CA . ALA A 1 84 ? -13.234 4.631 -8.845 1.00 98.19 84 ALA A CA 1
ATOM 646 C C . ALA A 1 84 ? -13.396 4.094 -7.411 1.00 98.19 84 ALA A C 1
ATOM 648 O O . ALA A 1 84 ? -12.448 3.578 -6.817 1.00 98.19 84 ALA A O 1
ATOM 649 N N . LEU A 1 85 ? -14.615 4.176 -6.866 1.00 98.69 85 LEU A N 1
ATOM 650 C CA . LEU A 1 85 ? -14.902 3.755 -5.489 1.00 98.69 85 LEU A CA 1
ATOM 651 C C . LEU A 1 85 ? -14.509 2.293 -5.230 1.00 98.69 85 LEU A C 1
ATOM 653 O O . LEU A 1 85 ? -13.941 1.995 -4.185 1.00 98.69 85 LEU A O 1
ATOM 657 N N . GLU A 1 86 ? -14.762 1.394 -6.182 1.00 98.62 86 GLU A N 1
ATOM 658 C CA . GLU A 1 86 ? -14.399 -0.022 -6.042 1.00 98.62 86 GLU A CA 1
ATOM 659 C C . GLU A 1 86 ? -12.881 -0.242 -6.009 1.00 98.62 86 GLU A C 1
ATOM 661 O O . GLU A 1 86 ? -12.401 -1.107 -5.279 1.00 98.62 86 GLU A O 1
ATOM 666 N N . ALA A 1 87 ? -12.106 0.592 -6.707 1.00 98.19 87 ALA A N 1
ATOM 667 C CA . ALA A 1 87 ? -10.651 0.533 -6.647 1.00 98.19 87 ALA A CA 1
ATOM 668 C C . ALA A 1 87 ? -10.133 1.001 -5.272 1.00 98.19 87 ALA A C 1
ATOM 670 O O . ALA A 1 87 ? -9.272 0.353 -4.682 1.00 98.19 87 ALA A O 1
ATOM 671 N N . LEU A 1 88 ? -10.735 2.054 -4.705 1.00 98.81 88 LEU A N 1
ATOM 672 C CA . LEU A 1 88 ? -10.432 2.520 -3.345 1.00 98.81 88 LEU A CA 1
ATOM 673 C C . LEU A 1 88 ? -10.829 1.494 -2.274 1.00 98.81 88 LEU A C 1
ATOM 675 O O . LEU A 1 88 ? -10.124 1.336 -1.281 1.00 98.81 88 LEU A O 1
ATOM 679 N N . LYS A 1 89 ? -11.938 0.768 -2.465 1.00 98.88 89 LYS A N 1
ATOM 680 C CA . LYS A 1 89 ? -12.333 -0.345 -1.586 1.00 98.88 89 LYS A CA 1
ATOM 681 C C . LYS A 1 89 ? -11.326 -1.487 -1.640 1.00 98.88 89 LYS A C 1
ATOM 683 O O . LYS A 1 89 ? -10.950 -2.005 -0.591 1.00 98.88 89 LYS A O 1
ATOM 688 N N . ALA A 1 90 ? -10.880 -1.866 -2.839 1.00 98.62 90 ALA A N 1
ATOM 689 C CA . ALA A 1 90 ? -9.837 -2.874 -3.000 1.00 98.62 90 ALA A CA 1
ATOM 690 C C . ALA A 1 90 ? -8.550 -2.442 -2.278 1.00 98.62 90 ALA A C 1
ATOM 692 O O . ALA A 1 90 ? -8.011 -3.218 -1.491 1.00 98.62 90 ALA A O 1
ATOM 693 N N . GLN A 1 91 ? -8.132 -1.182 -2.446 1.00 98.69 91 GLN A N 1
ATOM 694 C CA . GLN A 1 91 ? -6.981 -0.624 -1.733 1.00 98.69 91 GLN A CA 1
ATOM 695 C C . GLN A 1 91 ? -7.174 -0.650 -0.212 1.00 98.69 91 GLN A C 1
ATOM 697 O O . GLN A 1 91 ? -6.259 -1.042 0.502 1.00 98.69 91 GLN A O 1
ATOM 702 N N . ALA A 1 92 ? -8.359 -0.302 0.299 1.00 98.75 92 ALA A N 1
ATOM 703 C CA . ALA A 1 92 ? -8.646 -0.352 1.732 1.00 98.75 92 ALA A CA 1
ATOM 704 C C . ALA A 1 92 ? -8.515 -1.776 2.301 1.00 98.75 92 ALA A C 1
ATOM 706 O O . ALA A 1 92 ? -7.950 -1.962 3.376 1.00 98.75 92 ALA A O 1
ATOM 707 N N . VAL A 1 93 ? -8.999 -2.794 1.582 1.00 98.81 93 VAL A N 1
ATOM 708 C CA . VAL A 1 93 ? -8.864 -4.207 1.983 1.00 98.81 93 VAL A CA 1
ATOM 709 C C . VAL A 1 93 ? -7.403 -4.661 1.947 1.00 98.81 93 VAL A C 1
ATOM 711 O O . VAL A 1 93 ? -6.946 -5.322 2.881 1.00 98.81 93 VAL A O 1
ATOM 714 N N . VAL A 1 94 ? -6.658 -4.297 0.900 1.00 98.31 94 VAL A N 1
ATOM 715 C CA . VAL A 1 94 ? -5.229 -4.619 0.758 1.00 98.31 94 VAL A CA 1
ATOM 716 C C . VAL A 1 94 ? -4.416 -3.964 1.877 1.00 98.31 94 VAL A C 1
ATOM 718 O O . VAL A 1 94 ? -3.719 -4.668 2.607 1.00 98.31 94 VAL A O 1
ATOM 721 N N . ALA A 1 95 ? -4.589 -2.657 2.091 1.00 98.44 95 ALA A N 1
ATOM 722 C CA . ALA A 1 95 ? -3.945 -1.905 3.164 1.00 98.44 95 ALA A CA 1
ATOM 723 C C . ALA A 1 95 ? -4.272 -2.492 4.544 1.00 98.44 95 ALA A C 1
ATOM 725 O O . ALA A 1 95 ? -3.365 -2.742 5.334 1.00 98.44 95 ALA A O 1
ATOM 726 N N . ARG A 1 96 ? -5.546 -2.810 4.821 1.00 98.56 96 ARG A N 1
ATOM 727 C CA . ARG A 1 96 ? -5.955 -3.451 6.083 1.00 98.56 96 ARG A CA 1
ATOM 728 C C . ARG A 1 96 ? -5.290 -4.803 6.271 1.00 98.56 96 ARG A C 1
ATOM 730 O O . ARG A 1 96 ? -4.799 -5.089 7.356 1.00 98.56 96 ARG A O 1
ATOM 737 N N . THR A 1 97 ? -5.245 -5.622 5.224 1.00 98.50 97 THR A N 1
ATOM 738 C CA . THR A 1 97 ? -4.604 -6.942 5.276 1.00 98.50 97 THR A CA 1
ATOM 739 C C . THR A 1 97 ? -3.113 -6.811 5.577 1.00 98.50 97 THR A C 1
ATOM 741 O O . THR A 1 97 ? -2.605 -7.514 6.449 1.00 98.50 97 THR A O 1
ATOM 744 N N . TYR A 1 98 ? -2.428 -5.872 4.917 1.00 98.06 98 TYR A N 1
ATOM 745 C CA . TYR A 1 98 ? -1.020 -5.576 5.172 1.00 98.06 98 TYR A CA 1
ATOM 746 C C . TYR A 1 98 ? -0.789 -5.125 6.619 1.00 98.06 98 TYR A C 1
ATOM 748 O O . TYR A 1 98 ? 0.085 -5.647 7.310 1.00 98.06 98 TYR A O 1
ATOM 756 N N . THR A 1 99 ? -1.614 -4.198 7.105 1.00 97.88 99 THR A N 1
ATOM 757 C CA . THR A 1 99 ? -1.551 -3.698 8.478 1.00 97.88 99 THR A CA 1
ATOM 758 C C . THR A 1 99 ? -1.770 -4.807 9.502 1.00 97.88 99 THR A C 1
ATOM 760 O O . THR A 1 99 ? -0.935 -4.989 10.382 1.00 97.88 99 THR A O 1
ATOM 763 N N . VAL A 1 100 ? -2.836 -5.598 9.360 1.00 97.38 100 VAL A N 1
ATOM 764 C CA . VAL A 1 100 ? -3.162 -6.697 10.283 1.00 97.38 100 VAL A CA 1
ATOM 765 C C . VAL A 1 100 ? -2.063 -7.763 10.298 1.00 97.38 100 VAL A C 1
ATOM 767 O O . VAL A 1 100 ? -1.696 -8.226 11.371 1.00 97.38 100 VAL A O 1
ATOM 770 N N . ASN A 1 101 ? -1.471 -8.102 9.148 1.00 96.75 101 ASN A N 1
ATOM 771 C CA . ASN A 1 101 ? -0.330 -9.027 9.066 1.00 96.75 101 ASN A CA 1
ATOM 772 C C . ASN A 1 101 ? 0.900 -8.511 9.857 1.00 96.75 101 ASN A C 1
ATOM 774 O O . ASN A 1 101 ? 1.660 -9.286 10.436 1.00 96.75 101 ASN A O 1
ATOM 778 N N . LYS A 1 102 ? 1.085 -7.189 9.967 1.00 96.62 102 LYS A N 1
ATOM 779 C CA . LYS A 1 102 ? 2.167 -6.600 10.774 1.00 96.62 102 LYS A CA 1
ATO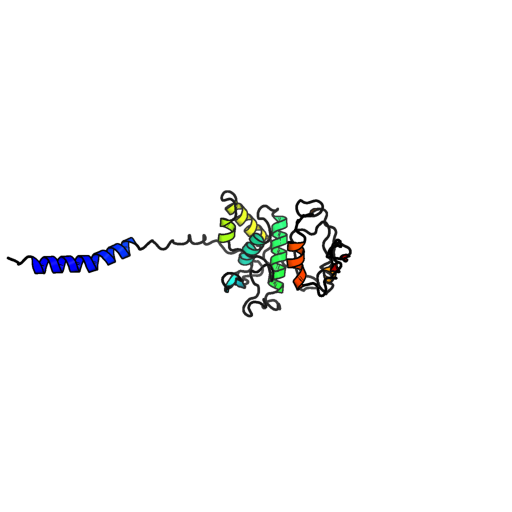M 780 C C . LYS A 1 102 ? 1.843 -6.522 12.268 1.00 96.62 102 LYS A C 1
ATOM 782 O O . LYS A 1 102 ? 2.764 -6.616 13.078 1.00 96.62 102 LYS A O 1
ATOM 787 N N . MET A 1 103 ? 0.579 -6.363 12.648 1.00 97.06 103 MET A N 1
ATOM 788 C CA . MET A 1 103 ? 0.165 -6.118 14.034 1.00 97.06 103 MET A CA 1
ATOM 789 C C . MET A 1 103 ? 0.471 -7.283 14.978 1.00 97.06 103 MET A C 1
ATOM 791 O O . MET A 1 103 ? 0.112 -8.433 14.720 1.00 97.06 103 MET A O 1
ATOM 795 N N . ARG A 1 104 ? 1.061 -6.974 16.140 1.00 95.19 104 ARG A N 1
ATOM 796 C CA . ARG A 1 104 ? 1.426 -8.001 17.137 1.00 95.19 104 ARG A CA 1
ATOM 797 C C . ARG A 1 104 ? 0.222 -8.704 17.751 1.00 95.19 104 ARG A C 1
ATOM 799 O O . ARG A 1 104 ? 0.293 -9.897 18.023 1.00 95.19 104 ARG A O 1
ATOM 806 N N . SER A 1 105 ? -0.889 -7.991 17.924 1.00 94.56 105 SER A N 1
ATOM 807 C CA . SER A 1 105 ? -2.150 -8.560 18.420 1.00 94.56 105 SER A CA 1
ATOM 808 C C . SER A 1 105 ? -2.725 -9.650 17.509 1.00 94.56 105 SER A C 1
ATOM 810 O O . SER A 1 105 ? -3.519 -10.463 17.970 1.00 94.56 105 SER A O 1
ATOM 812 N N . PHE A 1 106 ? -2.289 -9.703 16.247 1.00 94.12 106 PHE A N 1
ATOM 813 C CA . PHE A 1 106 ? -2.669 -10.718 15.264 1.00 94.12 106 PHE A CA 1
ATOM 814 C C . PHE A 1 106 ? -1.504 -11.661 14.904 1.00 94.12 106 PHE A C 1
ATOM 816 O O . PHE A 1 106 ? -1.554 -12.346 13.887 1.00 94.12 106 PHE A O 1
ATOM 823 N N . GLY A 1 107 ? -0.451 -11.715 15.731 1.00 93.88 107 GLY A N 1
ATOM 824 C CA . GLY A 1 107 ? 0.705 -12.602 15.534 1.00 93.88 107 GLY A CA 1
ATOM 825 C C . GLY A 1 107 ? 1.797 -12.054 14.606 1.00 93.88 107 GLY A C 1
ATOM 826 O O . GLY A 1 107 ? 2.770 -12.753 14.322 1.00 93.88 107 GLY A O 1
ATOM 827 N N . GLY A 1 108 ? 1.667 -10.807 14.149 1.00 95.44 108 GLY A N 1
ATOM 828 C CA . GLY A 1 108 ? 2.680 -10.114 13.361 1.00 95.44 108 GLY A CA 1
ATOM 829 C C . GLY A 1 108 ? 3.915 -9.710 14.174 1.00 95.44 108 GLY A C 1
ATOM 830 O O . GLY A 1 108 ? 3.916 -9.679 15.405 1.00 95.44 108 GLY A O 1
ATOM 831 N N . LYS A 1 109 ? 5.001 -9.361 13.474 1.00 95.75 109 LYS A N 1
ATOM 832 C CA . LYS A 1 109 ? 6.285 -8.969 14.097 1.00 95.75 109 LYS A CA 1
ATOM 833 C C . LYS A 1 109 ? 6.371 -7.479 14.468 1.00 95.75 109 LYS A C 1
ATOM 835 O O . LYS A 1 109 ? 7.322 -7.065 15.131 1.00 95.75 109 LYS A O 1
ATOM 840 N N . GLY A 1 110 ? 5.395 -6.678 14.048 1.00 96.38 110 GLY A N 1
ATOM 841 C CA . GLY A 1 110 ? 5.423 -5.220 14.105 1.00 96.38 110 GLY A CA 1
ATOM 842 C C . GLY A 1 110 ? 6.434 -4.586 13.148 1.00 96.38 110 GLY A C 1
ATOM 843 O O . GLY A 1 110 ? 6.895 -5.201 12.181 1.00 96.38 110 GLY A O 1
ATOM 844 N N . CYS A 1 111 ? 6.788 -3.334 13.430 1.00 95.81 111 CYS A N 1
ATOM 845 C CA . CYS A 1 111 ? 7.741 -2.555 12.651 1.00 95.81 111 CYS A CA 1
ATOM 846 C C . CYS A 1 111 ? 9.142 -2.628 13.275 1.00 95.81 111 CYS A C 1
ATOM 848 O O . CYS A 1 111 ? 9.314 -2.315 14.449 1.00 95.81 111 CYS A O 1
ATOM 850 N N . SER A 1 112 ? 10.175 -2.979 12.501 1.00 94.81 112 SER A N 1
ATOM 851 C CA . SER A 1 112 ? 11.547 -3.019 13.035 1.00 94.81 112 SER A CA 1
ATOM 852 C C . SER A 1 112 ? 12.182 -1.636 13.200 1.00 94.81 112 SER A C 1
ATOM 854 O O . SER A 1 112 ? 13.196 -1.522 13.880 1.00 94.81 112 SER A O 1
ATOM 856 N N . ARG A 1 113 ? 11.601 -0.578 12.616 1.00 94.00 113 ARG A N 1
ATOM 857 C CA . ARG A 1 113 ? 12.075 0.803 12.819 1.00 94.00 113 ARG A CA 1
ATOM 858 C C . ARG A 1 113 ? 11.729 1.359 14.193 1.00 94.00 113 ARG A C 1
ATOM 860 O O . ARG A 1 113 ? 12.384 2.288 14.648 1.00 94.00 113 ARG A O 1
ATOM 867 N N . ASN A 1 114 ? 10.708 0.807 14.843 1.00 96.12 114 ASN A N 1
ATOM 868 C CA . ASN A 1 114 ? 10.348 1.162 16.205 1.00 96.12 114 ASN A CA 1
ATOM 869 C C . ASN A 1 114 ? 9.743 -0.068 16.910 1.00 96.12 114 ASN A C 1
ATOM 871 O O . ASN A 1 114 ? 8.638 -0.481 16.551 1.00 96.12 114 ASN A O 1
ATOM 875 N N . PRO A 1 115 ? 10.411 -0.638 17.931 1.00 94.50 115 PRO A N 1
ATOM 876 C CA . PRO A 1 115 ? 9.937 -1.836 18.630 1.00 94.50 115 PRO A CA 1
ATOM 877 C C . PRO A 1 115 ? 8.538 -1.710 19.253 1.00 94.50 115 PRO A C 1
ATOM 879 O O . PRO A 1 115 ? 7.865 -2.720 19.444 1.00 94.50 115 PRO A O 1
ATOM 882 N N . GLY A 1 116 ? 8.082 -0.491 19.555 1.00 95.56 116 GLY A N 1
ATOM 883 C CA . GLY A 1 116 ? 6.744 -0.224 20.082 1.00 95.56 116 GLY A CA 1
ATOM 884 C C . GLY A 1 116 ? 5.652 -0.125 19.014 1.00 95.56 116 GLY A C 1
ATOM 885 O O . GLY A 1 116 ? 4.474 -0.152 19.360 1.00 95.56 116 GLY A O 1
ATOM 886 N N . ALA A 1 117 ? 6.009 -0.027 17.733 1.00 97.81 117 ALA A N 1
ATOM 887 C CA . ALA A 1 117 ? 5.067 0.203 16.645 1.00 97.81 117 ALA A CA 1
ATOM 888 C C . ALA A 1 117 ? 4.670 -1.086 15.930 1.00 97.81 117 ALA A C 1
ATOM 890 O O . ALA A 1 117 ? 5.493 -1.981 15.710 1.00 97.81 117 ALA A O 1
ATOM 891 N N . ASP A 1 118 ? 3.410 -1.169 15.523 1.00 98.00 118 ASP A N 1
ATOM 892 C CA . ASP A 1 118 ? 2.923 -2.219 14.633 1.00 98.00 118 ASP A CA 1
ATOM 893 C C . ASP A 1 118 ? 3.299 -1.909 13.177 1.00 98.00 118 ASP A C 1
ATOM 895 O O . ASP A 1 118 ? 3.689 -2.806 12.434 1.00 98.00 118 ASP A O 1
ATOM 899 N N . ILE A 1 119 ? 3.276 -0.630 12.790 1.00 97.81 119 ILE A N 1
ATOM 900 C CA . ILE A 1 119 ? 3.608 -0.153 11.440 1.00 97.81 119 ILE A CA 1
ATOM 901 C C . ILE A 1 119 ? 4.276 1.230 11.491 1.00 97.81 119 ILE A C 1
ATOM 903 O O . ILE A 1 119 ? 4.189 1.921 12.508 1.00 97.81 119 ILE A O 1
ATOM 907 N N . CYS A 1 120 ? 4.929 1.659 10.408 1.00 97.38 120 CYS A N 1
ATOM 908 C CA . CYS A 1 120 ? 5.386 3.043 10.254 1.00 97.38 120 CYS A CA 1
ATOM 909 C C . CYS A 1 120 ? 4.832 3.704 8.988 1.00 97.38 120 CYS A C 1
ATOM 911 O O . CYS A 1 120 ? 4.337 3.024 8.093 1.00 97.38 120 CYS A O 1
ATOM 913 N N . THR A 1 121 ? 4.928 5.031 8.922 1.00 97.00 121 THR A N 1
ATOM 914 C CA . THR A 1 121 ? 4.430 5.837 7.794 1.00 97.00 121 THR A CA 1
ATOM 915 C C . THR A 1 121 ? 5.442 6.012 6.655 1.00 97.00 121 THR A C 1
ATOM 917 O O . THR A 1 121 ? 5.205 6.821 5.762 1.00 97.00 121 THR A O 1
ATOM 920 N N . ASP A 1 122 ? 6.589 5.320 6.697 1.00 96.06 122 ASP A N 1
ATOM 921 C CA . ASP A 1 122 ? 7.588 5.382 5.622 1.00 96.06 122 ASP A CA 1
ATOM 922 C C . ASP A 1 122 ? 7.214 4.388 4.509 1.00 96.06 122 ASP A C 1
ATOM 924 O O . ASP A 1 122 ? 7.233 3.177 4.765 1.00 96.06 122 ASP A O 1
ATOM 928 N N . PRO A 1 123 ? 6.908 4.851 3.284 1.00 92.50 123 PRO A N 1
ATOM 929 C CA . PRO A 1 123 ? 6.527 3.978 2.176 1.00 92.50 123 PRO A CA 1
ATOM 930 C C . PRO A 1 123 ? 7.656 3.057 1.695 1.00 92.50 123 PRO A C 1
ATOM 932 O O . PRO A 1 123 ? 7.376 1.995 1.149 1.00 92.50 123 PRO A O 1
ATOM 935 N N . ALA A 1 124 ? 8.927 3.401 1.926 1.00 90.44 124 ALA A N 1
ATOM 936 C CA . ALA A 1 124 ? 10.055 2.528 1.603 1.00 90.44 124 ALA A CA 1
ATOM 937 C C . ALA A 1 124 ? 10.165 1.329 2.561 1.00 90.44 124 ALA A C 1
ATOM 939 O O . ALA A 1 124 ? 10.883 0.371 2.273 1.00 90.44 124 ALA A O 1
ATOM 940 N N . PHE A 1 125 ? 9.477 1.374 3.708 1.00 91.69 125 PHE A N 1
ATOM 941 C CA . PHE A 1 125 ? 9.548 0.331 4.731 1.00 91.69 125 PHE A CA 1
ATOM 942 C C . PHE A 1 125 ? 8.203 -0.355 5.012 1.00 91.69 125 PHE A C 1
ATOM 944 O O . PHE A 1 125 ? 8.154 -1.557 5.280 1.00 91.69 125 PHE A O 1
ATOM 951 N N . CYS A 1 126 ? 7.108 0.400 5.012 1.00 94.81 126 CYS A N 1
ATOM 952 C CA . CYS A 1 126 ? 5.768 -0.083 5.319 1.00 94.81 126 CYS A CA 1
ATOM 953 C C . CYS A 1 126 ? 4.785 0.312 4.219 1.00 94.81 126 CYS A C 1
ATOM 955 O O . CYS A 1 126 ? 4.734 -0.372 3.206 1.00 94.81 126 CYS A O 1
ATOM 957 N N . GLN A 1 127 ? 3.988 1.349 4.449 1.00 95.06 127 GLN A N 1
ATOM 958 C CA . GLN A 1 127 ? 3.059 1.910 3.475 1.00 95.06 127 GLN A CA 1
ATOM 959 C C . GLN A 1 127 ? 2.934 3.408 3.744 1.00 95.06 127 GLN A C 1
ATOM 961 O O . GLN A 1 127 ? 3.130 3.858 4.881 1.00 95.06 127 GLN A O 1
ATOM 966 N N . ALA A 1 128 ? 2.638 4.171 2.701 1.00 96.19 128 ALA A N 1
ATOM 967 C CA . ALA A 1 128 ? 2.422 5.598 2.798 1.00 96.19 128 ALA A CA 1
ATOM 968 C C . ALA A 1 128 ? 1.232 5.889 3.719 1.00 96.19 128 ALA A C 1
ATOM 970 O O . ALA A 1 128 ? 0.232 5.168 3.755 1.00 96.19 128 ALA A O 1
ATOM 971 N N . TRP A 1 129 ? 1.343 6.972 4.476 1.00 97.62 129 TRP A N 1
ATOM 972 C CA . TRP A 1 129 ? 0.255 7.488 5.287 1.00 97.62 129 TRP A CA 1
ATOM 973 C C . TRP A 1 129 ? 0.376 8.997 5.363 1.00 97.62 129 TRP A C 1
ATOM 975 O O . TRP A 1 129 ? 1.464 9.531 5.585 1.00 97.62 129 TRP A O 1
ATOM 985 N N . GLU A 1 130 ? -0.755 9.669 5.231 1.00 95.19 130 GLU A N 1
ATOM 986 C CA . GLU A 1 130 ? -0.865 11.105 5.422 1.00 95.19 130 GLU A CA 1
ATOM 987 C C . GLU A 1 130 ? -2.041 11.408 6.343 1.00 95.19 130 GLU A C 1
ATOM 989 O O . GLU A 1 130 ? -3.052 10.698 6.355 1.00 95.19 130 GLU A O 1
ATOM 994 N N . SER A 1 131 ? -1.919 12.487 7.110 1.00 95.25 131 SER A N 1
ATOM 995 C CA . SER A 1 131 ? -3.015 12.973 7.932 1.00 95.25 131 SER A CA 1
ATOM 996 C C . SER A 1 131 ? -4.143 13.541 7.066 1.00 95.25 131 SER A C 1
ATOM 998 O O . SER A 1 131 ? -3.958 13.912 5.900 1.00 95.25 131 SER A O 1
ATOM 1000 N N . GLU A 1 132 ? -5.333 13.660 7.659 1.00 94.56 132 GLU A N 1
ATOM 1001 C CA . GLU A 1 132 ? -6.450 14.357 7.018 1.00 94.56 132 GLU A CA 1
ATOM 1002 C C . GLU A 1 132 ? -6.065 15.799 6.646 1.00 94.56 132 GLU A C 1
ATOM 1004 O O . GLU A 1 132 ? -6.376 16.248 5.549 1.00 94.56 132 GLU A O 1
ATOM 1009 N N . GLU A 1 133 ? -5.340 16.500 7.521 1.00 94.56 133 GLU A N 1
ATOM 1010 C CA . GLU A 1 133 ? -4.864 17.866 7.273 1.00 94.56 133 GLU A CA 1
ATOM 1011 C C . GLU A 1 133 ? -3.972 17.939 6.026 1.00 94.56 133 GLU A C 1
ATOM 1013 O O . GLU A 1 133 ? -4.212 18.765 5.145 1.00 94.56 133 GLU A O 1
ATOM 1018 N N . GLN A 1 134 ? -2.997 17.032 5.904 1.00 95.44 134 GLN A N 1
ATOM 1019 C CA . GLN A 1 134 ? -2.118 16.950 4.733 1.00 95.44 134 GLN A CA 1
ATOM 1020 C C . GLN A 1 134 ? -2.912 16.647 3.456 1.00 95.44 134 GLN A C 1
ATOM 1022 O O . GLN A 1 134 ? -2.703 17.278 2.418 1.00 95.44 134 GLN A O 1
ATOM 1027 N N . SER A 1 135 ? -3.871 15.724 3.545 1.00 96.25 135 SER A N 1
ATOM 1028 C CA . SER A 1 135 ? -4.717 15.340 2.414 1.00 96.25 135 SER A CA 1
ATOM 1029 C C . SER A 1 135 ? -5.642 16.471 1.956 1.00 96.25 135 SER A C 1
ATOM 1031 O O . SER A 1 135 ? -5.818 16.694 0.761 1.00 96.25 135 SER A O 1
ATOM 1033 N N . LEU A 1 136 ? -6.217 17.229 2.888 1.00 95.75 136 LEU A N 1
ATOM 1034 C CA . LEU A 1 136 ? -7.058 18.379 2.561 1.00 95.75 136 LEU A CA 1
ATOM 1035 C C . LEU A 1 136 ? -6.240 19.534 1.974 1.00 95.75 136 LEU A C 1
ATOM 1037 O O . LEU A 1 136 ? -6.722 20.207 1.069 1.00 95.75 136 LEU A O 1
ATOM 1041 N N . ALA A 1 137 ? -5.006 19.734 2.443 1.00 95.50 137 ALA A N 1
ATOM 1042 C CA . ALA A 1 137 ? -4.120 20.777 1.935 1.00 95.50 137 ALA A CA 1
ATOM 1043 C C . ALA A 1 137 ? -3.629 20.510 0.499 1.00 95.50 137 ALA A C 1
ATOM 1045 O O . ALA A 1 137 ? -3.384 21.460 -0.243 1.00 95.50 137 ALA A O 1
ATOM 1046 N N . LYS A 1 138 ? -3.482 19.238 0.093 1.00 95.19 138 LYS A N 1
ATOM 1047 C CA . LYS A 1 138 ? -3.010 18.871 -1.257 1.00 95.19 138 LYS A CA 1
ATOM 1048 C C . LYS A 1 138 ? -4.111 18.852 -2.320 1.00 95.19 138 LYS A C 1
ATOM 1050 O O . LYS A 1 138 ? -3.810 18.945 -3.510 1.00 95.19 138 LYS A O 1
ATOM 1055 N N . TRP A 1 139 ? -5.370 18.652 -1.930 1.00 96.94 139 TRP A N 1
ATOM 1056 C CA . TRP A 1 139 ? -6.473 18.517 -2.883 1.00 96.94 139 TRP A CA 1
ATOM 1057 C C . TRP A 1 139 ? -7.048 19.873 -3.305 1.00 96.94 139 TRP A C 1
ATOM 1059 O O . TRP A 1 139 ? -7.039 20.820 -2.519 1.00 96.94 139 TRP A O 1
ATOM 1069 N N . PRO A 1 140 ? -7.614 19.978 -4.524 1.00 96.62 140 PRO A N 1
ATOM 1070 C CA . PRO A 1 140 ? -8.390 21.149 -4.909 1.00 96.62 140 PRO A CA 1
ATOM 1071 C C . PRO A 1 140 ? -9.507 21.406 -3.892 1.00 96.62 140 PRO A C 1
ATOM 1073 O O . PRO A 1 140 ? -10.285 20.502 -3.585 1.00 96.62 140 PRO A O 1
ATOM 1076 N N . ALA A 1 141 ? -9.609 22.639 -3.388 1.00 95.56 141 ALA A N 1
ATOM 1077 C CA . ALA A 1 141 ? -10.552 22.989 -2.321 1.00 95.56 141 ALA A CA 1
ATOM 1078 C C . ALA A 1 141 ? -12.013 22.634 -2.663 1.00 95.56 141 ALA A C 1
ATOM 1080 O O . ALA A 1 141 ? -12.767 22.226 -1.782 1.00 95.56 141 ALA A O 1
ATOM 1081 N N . ALA A 1 142 ? -12.389 22.735 -3.945 1.00 96.44 142 ALA A N 1
ATOM 1082 C CA . ALA A 1 142 ? -13.718 22.377 -4.440 1.00 96.44 142 ALA A CA 1
ATOM 1083 C C . ALA A 1 142 ? -14.043 20.877 -4.290 1.00 96.44 142 ALA A C 1
ATOM 1085 O O . ALA A 1 142 ? -15.196 20.527 -4.048 1.00 96.44 142 ALA A O 1
ATOM 1086 N N . ASP A 1 143 ? -13.036 20.003 -4.371 1.00 96.56 143 ASP A N 1
ATOM 1087 C CA . ASP A 1 143 ? -13.215 18.546 -4.354 1.00 96.56 143 ASP A CA 1
ATOM 1088 C C . ASP A 1 143 ? -12.847 17.910 -3.006 1.00 96.56 143 ASP A C 1
ATOM 1090 O O . ASP A 1 143 ? -13.269 16.791 -2.708 1.00 96.56 143 ASP A O 1
ATOM 1094 N N . ALA A 1 144 ? -12.049 18.596 -2.180 1.00 95.81 144 ALA A N 1
ATOM 1095 C CA . ALA A 1 144 ? -11.385 18.022 -1.008 1.00 95.81 144 ALA A CA 1
ATOM 1096 C C . ALA A 1 144 ? -12.355 17.318 -0.043 1.00 95.81 144 ALA A C 1
ATOM 1098 O O . ALA A 1 144 ? -12.087 16.210 0.427 1.00 95.81 144 ALA A O 1
ATOM 1099 N N . ARG A 1 145 ? -13.525 17.924 0.200 1.00 94.19 145 ARG A N 1
ATOM 1100 C CA . ARG A 1 145 ? -14.576 17.337 1.042 1.00 94.19 145 ARG A CA 1
ATOM 1101 C C . ARG A 1 145 ? -15.139 16.052 0.434 1.00 94.19 145 ARG A C 1
ATOM 1103 O O . ARG A 1 145 ? -15.235 15.039 1.125 1.00 94.19 145 ARG A O 1
ATOM 1110 N N . GLN A 1 146 ? -15.474 16.083 -0.854 1.00 96.94 146 GLN A N 1
ATOM 1111 C CA . GLN A 1 146 ? -16.025 14.931 -1.565 1.00 96.94 146 GLN A CA 1
ATOM 1112 C C . GLN A 1 146 ? -15.015 13.782 -1.637 1.00 96.94 146 GLN A C 1
ATOM 1114 O O . GLN A 1 146 ? -15.394 12.623 -1.457 1.00 96.94 146 GLN A O 1
ATOM 1119 N N . TYR A 1 147 ? -13.738 14.082 -1.877 1.00 98.12 147 TYR A N 1
ATOM 1120 C CA . TYR A 1 147 ? -12.670 13.087 -1.850 1.00 98.12 147 TYR A CA 1
ATOM 1121 C C . TYR A 1 147 ? -12.571 12.416 -0.491 1.00 98.12 147 TYR A C 1
ATOM 1123 O O . TYR A 1 147 ? -12.630 11.189 -0.419 1.00 98.12 147 TYR A O 1
ATOM 1131 N N . LEU A 1 148 ? -12.527 13.198 0.582 1.00 97.38 148 LEU A N 1
ATOM 1132 C CA . LEU A 1 148 ? -12.459 12.660 1.929 1.00 97.38 148 LEU A CA 1
ATOM 1133 C C . LEU A 1 148 ? -13.662 11.774 2.273 1.00 97.38 148 LEU A C 1
ATOM 1135 O O . LEU A 1 148 ? -13.488 10.655 2.756 1.00 97.38 148 LEU A O 1
ATOM 1139 N N . ASP A 1 149 ? -14.878 12.225 1.961 1.00 97.06 149 ASP A N 1
ATOM 1140 C CA . ASP A 1 149 ? -16.091 11.442 2.200 1.00 97.06 149 ASP A CA 1
ATOM 1141 C C . ASP A 1 149 ? -16.099 10.146 1.357 1.00 97.06 149 ASP A C 1
ATOM 1143 O O . ASP A 1 149 ? -16.551 9.097 1.829 1.00 97.06 149 ASP A O 1
ATOM 1147 N N . LYS A 1 150 ? -15.542 10.168 0.135 1.00 98.38 150 LYS A N 1
ATOM 1148 C CA . LYS A 1 150 ? -15.390 8.978 -0.720 1.00 98.38 150 LYS A CA 1
ATOM 1149 C C . LYS A 1 150 ? -14.383 7.979 -0.147 1.00 98.38 150 LYS A C 1
ATOM 1151 O O . LYS A 1 150 ? -14.670 6.781 -0.148 1.00 98.38 150 LYS A O 1
ATOM 1156 N N . LEU A 1 151 ? -13.249 8.450 0.376 1.00 98.50 151 LEU A N 1
ATOM 1157 C CA . LEU A 1 151 ? -12.253 7.598 1.032 1.00 98.50 151 LEU A CA 1
ATOM 1158 C C . LEU A 1 151 ? -12.816 6.953 2.300 1.00 98.50 151 LEU A C 1
ATOM 1160 O O . LEU A 1 151 ? -12.761 5.731 2.444 1.00 98.50 151 LEU A O 1
ATOM 1164 N N . ARG A 1 152 ? -13.442 7.748 3.179 1.00 98.19 152 ARG A N 1
ATOM 1165 C CA . ARG A 1 152 ? -14.105 7.235 4.390 1.00 98.19 152 ARG A CA 1
ATOM 1166 C C . ARG A 1 152 ? -15.168 6.198 4.046 1.00 98.19 152 ARG A C 1
ATOM 1168 O O . ARG A 1 152 ? -15.242 5.159 4.692 1.00 98.19 152 ARG A O 1
ATOM 1175 N N . ARG A 1 153 ? -15.956 6.435 2.991 1.00 98.44 153 ARG A N 1
ATOM 1176 C CA . ARG A 1 153 ? -16.951 5.472 2.497 1.00 98.44 153 ARG A CA 1
ATOM 1177 C C . ARG A 1 153 ? -16.310 4.167 2.020 1.00 98.44 153 ARG A C 1
ATOM 1179 O O . ARG A 1 153 ? -16.847 3.104 2.318 1.00 98.44 153 ARG A O 1
ATOM 1186 N N . ALA A 1 154 ? -15.194 4.226 1.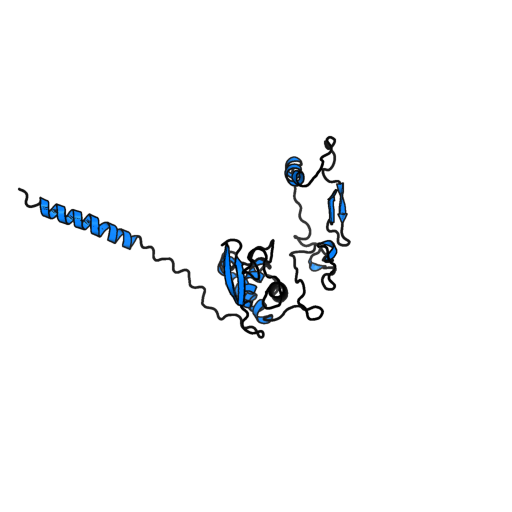294 1.00 98.75 154 ALA A N 1
ATOM 1187 C CA . ALA A 1 154 ? -14.485 3.034 0.829 1.00 98.75 154 ALA A CA 1
ATOM 1188 C C . ALA A 1 154 ? -13.980 2.177 2.002 1.00 98.75 154 ALA A C 1
ATOM 1190 O O . ALA A 1 154 ? -14.187 0.960 2.019 1.00 98.75 154 ALA A O 1
ATOM 1191 N N . VAL A 1 155 ? -13.388 2.823 3.009 1.00 98.69 155 VAL A N 1
ATOM 1192 C CA . VAL A 1 155 ? -12.923 2.162 4.234 1.00 98.69 155 VAL A CA 1
ATOM 1193 C C . VAL A 1 155 ? -14.102 1.578 5.012 1.00 98.69 155 VAL A C 1
ATOM 1195 O O . VAL A 1 155 ? -14.111 0.380 5.277 1.00 98.69 155 VAL A O 1
ATOM 1198 N N . ALA A 1 156 ? -15.150 2.364 5.274 1.00 98.38 156 ALA A N 1
ATOM 1199 C CA . ALA A 1 156 ? -16.323 1.919 6.027 1.00 98.38 156 ALA A CA 1
ATOM 1200 C C . ALA A 1 156 ? -17.052 0.733 5.371 1.00 98.38 156 ALA A C 1
ATOM 1202 O O . ALA A 1 156 ? -17.401 -0.233 6.042 1.00 98.38 156 ALA A O 1
ATOM 1203 N N . GLN A 1 157 ? -17.240 0.742 4.045 1.00 98.62 157 GLN A N 1
ATOM 1204 C CA . GLN A 1 157 ? -17.907 -0.360 3.328 1.00 98.62 157 GLN A CA 1
ATOM 1205 C C . GLN A 1 157 ? -17.058 -1.645 3.247 1.00 98.62 157 GLN A C 1
ATOM 1207 O O . GLN A 1 157 ? -17.544 -2.702 2.822 1.00 98.62 157 GLN A O 1
ATOM 1212 N N . THR A 1 158 ? -15.790 -1.567 3.650 1.00 98.69 158 THR A N 1
ATOM 1213 C CA . THR A 1 158 ? -14.860 -2.697 3.724 1.00 98.69 158 THR A CA 1
ATOM 1214 C C . THR A 1 158 ? -14.342 -2.957 5.137 1.00 98.69 158 THR A C 1
ATOM 1216 O O . THR A 1 158 ? -13.435 -3.772 5.297 1.00 98.69 158 THR A O 1
ATOM 1219 N N . ALA A 1 159 ? -14.917 -2.306 6.153 1.00 98.44 159 ALA A N 1
ATOM 1220 C CA . ALA A 1 159 ? -14.460 -2.402 7.533 1.00 98.44 159 ALA A CA 1
ATOM 1221 C C . ALA A 1 159 ? -14.394 -3.866 7.993 1.00 98.44 159 ALA A C 1
ATOM 1223 O O . ALA A 1 159 ? -15.293 -4.666 7.717 1.00 98.44 159 ALA A O 1
ATOM 1224 N N . GLY A 1 160 ? -13.286 -4.226 8.641 1.00 96.94 160 GLY A N 1
ATOM 1225 C CA . GLY A 1 160 ? -13.023 -5.592 9.106 1.00 96.94 160 GLY A CA 1
ATOM 1226 C C . GLY A 1 160 ? -12.742 -6.645 8.020 1.00 96.94 160 GLY A C 1
ATOM 1227 O O . GLY A 1 160 ? -12.495 -7.799 8.363 1.00 96.94 160 GLY A O 1
ATOM 1228 N N . LYS A 1 161 ? -12.742 -6.303 6.722 1.00 98.31 161 LYS A N 1
ATOM 1229 C CA . LYS A 1 161 ? -12.420 -7.264 5.649 1.00 98.31 161 LYS A CA 1
ATOM 1230 C C . LYS A 1 161 ? -10.913 -7.341 5.406 1.00 98.31 161 LYS A C 1
ATOM 1232 O O . LYS A 1 161 ? -10.272 -6.323 5.131 1.00 98.31 161 LYS A O 1
ATOM 1237 N N . VAL A 1 162 ? -10.384 -8.562 5.442 1.00 98.12 162 VAL A N 1
ATOM 1238 C CA . VAL A 1 162 ? -8.992 -8.914 5.119 1.00 98.12 162 VAL A CA 1
ATOM 1239 C C . VAL A 1 162 ? -8.952 -10.055 4.105 1.00 98.12 162 VAL A C 1
ATOM 1241 O O . VAL A 1 162 ? -9.922 -10.802 3.968 1.00 98.12 162 VAL A O 1
ATOM 1244 N N . VAL A 1 163 ? -7.833 -10.201 3.399 1.00 98.31 163 VAL A N 1
ATOM 1245 C CA . VAL A 1 163 ? -7.610 -11.310 2.464 1.00 98.31 163 VAL A CA 1
ATOM 1246 C C . VAL A 1 163 ? -6.825 -12.418 3.150 1.00 98.31 163 VAL A C 1
ATOM 1248 O O . VAL A 1 163 ? -5.756 -12.180 3.717 1.00 98.31 163 VAL A O 1
ATOM 1251 N N . LEU A 1 164 ? -7.356 -13.638 3.069 1.00 97.38 164 LEU A N 1
ATOM 1252 C CA . LEU A 1 164 ? -6.753 -14.830 3.648 1.00 97.38 164 LEU A CA 1
ATOM 1253 C C . LEU A 1 164 ? -6.356 -15.829 2.560 1.00 97.38 164 LEU A C 1
ATOM 1255 O O . LEU A 1 164 ? -7.024 -15.957 1.536 1.00 97.38 164 LEU A O 1
ATOM 1259 N N . HIS A 1 165 ? -5.310 -16.594 2.835 1.00 96.75 165 HIS A N 1
ATOM 1260 C CA . HIS A 1 165 ? -4.938 -17.795 2.104 1.00 96.75 165 HIS A CA 1
ATOM 1261 C C . HIS A 1 165 ? -4.630 -18.891 3.127 1.00 96.75 165 HIS A C 1
ATOM 1263 O O . HIS A 1 165 ? -3.806 -18.694 4.017 1.00 96.75 165 HIS A O 1
ATOM 1269 N N . ASN A 1 166 ? -5.308 -20.037 3.027 1.00 95.69 166 ASN A N 1
ATOM 1270 C CA . ASN A 1 166 ? -5.224 -21.129 4.008 1.00 95.69 166 ASN A CA 1
ATOM 1271 C C . ASN A 1 166 ? -5.465 -20.673 5.463 1.00 95.69 166 ASN A C 1
ATOM 1273 O O . ASN A 1 166 ? -4.775 -21.099 6.383 1.00 95.69 166 ASN A O 1
ATOM 1277 N N . GLY A 1 167 ? -6.429 -19.768 5.667 1.00 94.06 167 GLY A N 1
ATOM 1278 C CA . GLY A 1 167 ? -6.799 -19.259 6.994 1.00 94.06 167 GLY A CA 1
ATOM 1279 C C . GLY A 1 167 ? -5.830 -18.236 7.600 1.00 94.06 167 GLY A C 1
ATOM 1280 O O . GLY A 1 167 ? -6.106 -17.727 8.680 1.00 94.06 167 GLY A O 1
ATOM 1281 N N . GLN A 1 168 ? -4.735 -17.897 6.915 1.00 93.50 168 GLN A N 1
ATOM 1282 C CA . GLN A 1 168 ? -3.772 -16.880 7.346 1.00 93.50 168 GLN A CA 1
ATOM 1283 C C . GLN A 1 168 ? -3.852 -15.645 6.452 1.00 93.50 168 GLN A C 1
ATOM 1285 O O . GLN A 1 168 ? -4.176 -15.755 5.269 1.00 93.50 168 GLN A O 1
ATOM 1290 N N . THR A 1 169 ? -3.560 -14.465 6.997 1.00 96.00 169 THR A N 1
ATOM 1291 C CA . THR A 1 169 ? -3.465 -13.236 6.200 1.00 96.00 169 THR A CA 1
ATOM 1292 C C . THR A 1 169 ? -2.366 -13.360 5.150 1.00 96.00 169 THR A C 1
ATOM 1294 O O . THR A 1 169 ? -1.311 -13.950 5.385 1.00 96.00 169 THR A O 1
ATOM 1297 N N . ILE A 1 170 ? -2.625 -12.823 3.958 1.00 96.50 170 ILE A N 1
ATOM 1298 C CA . ILE A 1 170 ? -1.624 -12.804 2.888 1.00 96.50 170 ILE A CA 1
ATOM 1299 C C . ILE A 1 170 ? -0.618 -11.663 3.079 1.00 96.50 170 ILE A C 1
ATOM 1301 O O . ILE A 1 170 ? -0.897 -10.653 3.733 1.00 96.50 170 ILE A O 1
ATOM 1305 N N . ASP A 1 171 ? 0.525 -11.766 2.404 1.00 95.06 171 ASP A N 1
ATOM 1306 C CA . ASP A 1 171 ? 1.372 -10.605 2.131 1.00 95.06 171 ASP A CA 1
ATOM 1307 C C . ASP A 1 171 ? 0.722 -9.746 1.042 1.00 95.06 171 ASP A C 1
ATOM 1309 O O . ASP A 1 171 ? 0.928 -9.950 -0.155 1.00 95.06 171 ASP A O 1
ATOM 1313 N N . ALA A 1 172 ? -0.112 -8.802 1.476 1.00 95.94 172 ALA A N 1
ATOM 1314 C CA . ALA A 1 172 ? -0.910 -7.927 0.622 1.00 95.94 172 ALA A CA 1
ATOM 1315 C C . ALA A 1 172 ? -0.082 -6.765 0.039 1.00 95.94 172 ALA A C 1
ATOM 1317 O O . ALA A 1 172 ? -0.353 -5.594 0.288 1.00 95.94 172 ALA A O 1
ATOM 1318 N N . VAL A 1 173 ? 0.962 -7.103 -0.714 1.00 94.56 173 VAL A N 1
ATOM 1319 C CA . VAL A 1 173 ? 1.805 -6.144 -1.438 1.00 94.56 173 VAL A CA 1
ATOM 1320 C C . VAL A 1 173 ? 1.067 -5.559 -2.644 1.00 94.56 173 VAL A C 1
ATOM 1322 O O . VAL A 1 173 ? 0.297 -6.247 -3.315 1.00 94.56 173 VAL A O 1
ATOM 1325 N N . PHE A 1 174 ? 1.326 -4.291 -2.948 1.00 94.69 174 PHE A N 1
ATOM 1326 C CA . PHE A 1 174 ? 0.745 -3.581 -4.086 1.00 94.69 174 PHE A CA 1
ATOM 1327 C C . PHE A 1 174 ? 1.757 -2.594 -4.675 1.00 94.69 174 PHE A C 1
ATOM 1329 O O . PHE A 1 174 ? 2.801 -2.328 -4.086 1.00 94.69 174 PHE A O 1
ATOM 1336 N N . HIS A 1 175 ? 1.480 -2.101 -5.880 1.00 93.75 175 HIS A N 1
ATOM 1337 C CA . HIS A 1 175 ? 2.326 -1.139 -6.584 1.00 93.75 175 HIS A CA 1
ATOM 1338 C C . HIS A 1 175 ? 1.501 -0.355 -7.613 1.00 93.75 175 HIS A C 1
ATOM 1340 O O . HIS A 1 175 ? 0.417 -0.783 -8.004 1.00 93.75 175 HIS A O 1
ATOM 1346 N N . SER A 1 176 ? 2.025 0.792 -8.057 1.00 93.00 176 SER A N 1
ATOM 1347 C CA . SER A 1 176 ? 1.285 1.752 -8.890 1.00 93.00 176 SER A CA 1
ATOM 1348 C C . SER A 1 176 ? 0.921 1.227 -10.287 1.00 93.00 176 SER A C 1
ATOM 1350 O O . SER A 1 176 ? -0.216 1.378 -10.733 1.00 93.00 176 SER A O 1
ATOM 1352 N N . ASN A 1 177 ? 1.875 0.623 -10.999 1.00 93.06 177 ASN A N 1
ATOM 1353 C CA . ASN A 1 177 ? 1.675 0.156 -12.369 1.00 93.06 177 ASN A CA 1
ATOM 1354 C C . ASN A 1 177 ? 2.591 -1.036 -12.669 1.00 93.06 177 ASN A C 1
ATOM 1356 O O . ASN A 1 177 ? 3.784 -0.993 -12.372 1.00 93.06 177 ASN A O 1
ATOM 1360 N N . CYS A 1 178 ? 2.037 -2.097 -13.254 1.00 92.69 178 CYS A N 1
ATOM 1361 C CA . CYS A 1 178 ? 2.778 -3.329 -13.529 1.00 92.69 178 CYS A CA 1
ATOM 1362 C C . CYS A 1 178 ? 3.384 -3.402 -14.941 1.00 92.69 178 CYS A C 1
ATOM 1364 O O . CYS A 1 178 ? 4.050 -4.382 -15.252 1.00 92.69 178 CYS A O 1
ATOM 1366 N N . GLY A 1 179 ? 3.133 -2.415 -15.806 1.00 90.38 179 GLY A N 1
ATOM 1367 C CA . GLY A 1 179 ? 3.611 -2.398 -17.193 1.00 90.38 179 GLY A CA 1
ATOM 1368 C C . GLY A 1 179 ? 2.904 -3.383 -18.132 1.00 90.38 179 GLY A C 1
ATOM 1369 O O . GLY A 1 179 ? 3.299 -3.509 -19.285 1.00 90.38 179 GLY A O 1
ATOM 1370 N N . GLY A 1 180 ? 1.854 -4.067 -17.664 1.00 92.75 180 GLY A N 1
ATOM 1371 C CA . GLY A 1 180 ? 1.083 -5.040 -18.449 1.00 92.75 180 GLY A CA 1
ATOM 1372 C C . GLY A 1 180 ? 1.056 -6.447 -17.851 1.00 92.75 180 GLY A C 1
ATOM 1373 O O . GLY A 1 180 ? 0.246 -7.272 -18.274 1.00 92.75 180 GLY A O 1
ATOM 1374 N N . HIS A 1 181 ? 1.895 -6.727 -16.850 1.00 94.56 181 HIS A N 1
ATOM 1375 C CA . HIS A 1 181 ? 1.937 -8.023 -16.176 1.00 94.56 181 HIS A CA 1
ATOM 1376 C C . HIS A 1 181 ? 2.516 -7.902 -14.755 1.00 94.56 181 HIS A C 1
ATOM 1378 O O . HIS A 1 181 ? 3.539 -7.251 -14.533 1.00 94.56 181 HIS A O 1
ATOM 1384 N N . THR A 1 182 ? 1.872 -8.524 -13.768 1.00 95.50 182 THR A N 1
ATOM 1385 C CA . THR A 1 182 ? 2.410 -8.595 -12.395 1.00 95.50 182 THR A CA 1
ATOM 1386 C C . THR A 1 182 ? 3.510 -9.657 -12.288 1.00 95.50 182 THR A C 1
ATOM 1388 O O . THR A 1 182 ? 3.601 -10.530 -13.145 1.00 95.50 182 THR A O 1
ATOM 1391 N N . GLU A 1 183 ? 4.346 -9.618 -11.250 1.00 95.25 183 GLU A N 1
ATOM 1392 C CA . GLU A 1 183 ? 5.424 -10.608 -11.063 1.00 95.25 183 GLU A CA 1
ATOM 1393 C C . GLU A 1 183 ? 5.022 -11.795 -10.198 1.00 95.25 183 GLU A C 1
ATOM 1395 O O . GLU A 1 183 ? 4.102 -11.710 -9.379 1.00 95.25 183 GLU A O 1
ATOM 1400 N N . ASN A 1 184 ? 5.790 -12.877 -10.327 1.00 96.06 184 ASN A N 1
ATOM 1401 C CA . ASN A 1 184 ? 5.882 -13.864 -9.260 1.00 96.06 184 ASN A CA 1
ATOM 1402 C C . ASN A 1 184 ? 6.701 -13.301 -8.095 1.00 96.06 184 ASN A C 1
ATOM 1404 O O . ASN A 1 184 ? 7.644 -12.532 -8.287 1.00 96.06 184 ASN A O 1
ATOM 1408 N N . SER A 1 185 ? 6.368 -13.696 -6.868 1.00 95.75 185 SER A N 1
ATOM 1409 C CA . SER A 1 185 ? 7.068 -13.177 -5.690 1.00 95.75 185 SER A CA 1
ATOM 1410 C C . SER A 1 185 ? 8.553 -13.550 -5.647 1.00 95.75 185 SER A C 1
ATOM 1412 O O . SER A 1 185 ? 9.344 -12.775 -5.124 1.00 95.75 185 SER A O 1
ATOM 1414 N N . GLU A 1 186 ? 8.942 -14.702 -6.190 1.00 93.94 186 GLU A N 1
ATOM 1415 C CA . GLU A 1 186 ? 10.337 -15.155 -6.290 1.00 93.94 186 GLU A CA 1
ATOM 1416 C C . GLU A 1 186 ? 11.167 -14.433 -7.361 1.00 93.94 186 GLU A C 1
ATOM 1418 O O . GLU A 1 186 ? 12.387 -14.540 -7.343 1.00 93.94 186 GLU A O 1
ATOM 1423 N N . ASP A 1 187 ? 10.530 -13.693 -8.272 1.00 92.50 187 ASP A N 1
ATOM 1424 C CA . ASP A 1 187 ? 11.232 -12.896 -9.287 1.00 92.50 187 ASP A CA 1
ATOM 1425 C C . ASP A 1 187 ? 11.578 -11.481 -8.767 1.00 92.50 187 ASP A C 1
ATOM 1427 O O . ASP A 1 187 ? 12.342 -10.749 -9.394 1.00 92.50 187 ASP A O 1
ATOM 1431 N N . VAL A 1 188 ? 11.011 -11.082 -7.620 1.00 91.94 188 VAL A N 1
ATOM 1432 C CA . VAL A 1 188 ? 11.226 -9.771 -6.967 1.00 91.94 188 VAL A CA 1
ATOM 1433 C C . VAL A 1 188 ? 11.902 -9.928 -5.607 1.00 91.94 188 VAL A C 1
ATOM 1435 O O . VAL A 1 188 ? 12.784 -9.155 -5.238 1.00 91.94 188 VAL A O 1
ATOM 1438 N N . TRP A 1 189 ? 11.471 -10.928 -4.847 1.00 90.06 189 TRP A N 1
ATOM 1439 C CA . TRP A 1 189 ? 12.063 -11.341 -3.581 1.00 90.06 189 TRP A CA 1
ATOM 1440 C C . TRP A 1 189 ? 12.654 -12.745 -3.746 1.00 90.06 189 TRP A C 1
ATOM 1442 O O . TRP A 1 189 ? 12.953 -13.166 -4.851 1.00 90.06 189 TRP A O 1
ATOM 1452 N N . LEU A 1 190 ? 12.850 -13.490 -2.656 1.00 83.88 190 LEU A N 1
ATOM 1453 C CA . LEU A 1 190 ? 13.520 -14.800 -2.706 1.00 83.88 190 LEU A CA 1
ATOM 1454 C C . LEU A 1 190 ? 12.571 -15.997 -2.576 1.00 83.88 190 LEU A C 1
ATOM 1456 O O . LEU A 1 190 ? 12.987 -17.137 -2.756 1.00 83.88 190 LEU A O 1
ATOM 1460 N N . SER A 1 191 ? 11.309 -15.771 -2.210 1.00 91.81 191 SER A N 1
ATOM 1461 C CA . SER A 1 191 ? 10.395 -16.850 -1.823 1.00 91.81 191 SER A CA 1
ATOM 1462 C C . SER A 1 191 ? 9.142 -16.870 -2.682 1.00 91.81 191 SER A C 1
ATOM 1464 O O . SER A 1 191 ? 8.453 -15.853 -2.805 1.00 91.81 191 SER A O 1
ATOM 1466 N N . ALA A 1 192 ? 8.800 -18.053 -3.179 1.00 95.31 192 ALA A N 1
ATOM 1467 C CA . ALA A 1 192 ? 7.589 -18.288 -3.943 1.00 95.31 192 ALA A CA 1
ATOM 1468 C C . ALA A 1 192 ? 6.363 -18.345 -3.012 1.00 95.31 192 ALA A C 1
ATOM 1470 O O . ALA A 1 192 ? 6.341 -19.106 -2.043 1.00 95.31 192 ALA A O 1
ATOM 1471 N N . LYS A 1 193 ? 5.323 -17.558 -3.302 1.00 96.12 193 LYS A N 1
ATOM 1472 C CA . LYS A 1 193 ? 4.070 -17.512 -2.530 1.00 96.12 193 LYS A CA 1
ATOM 1473 C C . LYS A 1 193 ? 2.904 -17.886 -3.431 1.00 96.12 193 LYS A C 1
ATOM 1475 O O . LYS A 1 193 ? 2.716 -17.301 -4.491 1.00 96.12 193 LYS A O 1
ATOM 1480 N N . ALA A 1 194 ? 2.100 -18.868 -3.022 1.00 96.56 194 ALA A N 1
ATOM 1481 C CA . ALA A 1 194 ? 1.013 -19.420 -3.843 1.00 96.56 194 ALA A CA 1
ATOM 1482 C C . ALA A 1 194 ? 0.028 -18.357 -4.373 1.00 96.56 194 ALA A C 1
ATOM 1484 O O . ALA A 1 194 ? -0.446 -18.473 -5.498 1.00 96.56 194 ALA A O 1
ATOM 1485 N N . TYR A 1 195 ? -0.215 -17.301 -3.595 1.00 95.75 195 TYR A N 1
ATOM 1486 C CA . TYR A 1 195 ? -1.135 -16.209 -3.918 1.00 95.75 195 TYR A CA 1
ATOM 1487 C C . TYR A 1 195 ? -0.478 -14.987 -4.594 1.00 95.75 195 TYR A C 1
ATOM 1489 O O . TYR A 1 195 ? -1.198 -14.098 -5.037 1.00 95.75 195 TYR A O 1
ATOM 1497 N N . LEU A 1 196 ? 0.857 -14.926 -4.708 1.00 96.81 196 LEU A N 1
ATOM 1498 C CA . LEU A 1 196 ? 1.575 -13.856 -5.420 1.00 96.81 196 LEU A CA 1
ATOM 1499 C C . LEU A 1 196 ? 2.211 -14.415 -6.692 1.00 96.81 196 LEU A C 1
ATOM 1501 O O . LEU A 1 196 ? 3.404 -14.715 -6.748 1.00 96.81 196 LEU A O 1
ATOM 1505 N N . ARG A 1 197 ? 1.367 -14.589 -7.707 1.00 96.19 197 ARG A N 1
ATOM 1506 C CA . ARG A 1 197 ? 1.752 -15.112 -9.019 1.00 96.19 197 ARG A CA 1
ATOM 1507 C C . ARG A 1 197 ? 1.540 -14.067 -10.087 1.00 96.19 197 ARG A C 1
ATOM 1509 O O . ARG A 1 197 ? 0.545 -13.341 -10.047 1.00 96.19 197 ARG A O 1
ATOM 1516 N N . GLY A 1 198 ? 2.449 -14.044 -11.054 1.00 95.19 198 GLY A N 1
ATOM 1517 C CA . GLY A 1 198 ? 2.351 -13.140 -12.182 1.00 95.19 198 GLY A CA 1
ATOM 1518 C C . GLY A 1 198 ? 1.064 -13.381 -12.965 1.00 95.19 198 GLY A C 1
ATOM 1519 O O . GLY A 1 198 ? 0.694 -14.524 -13.252 1.00 95.19 198 GLY A O 1
ATOM 1520 N N . LYS A 1 199 ? 0.361 -12.297 -13.288 1.00 95.69 199 LYS A N 1
ATOM 1521 C CA . LYS A 1 199 ? -0.872 -12.296 -14.074 1.00 95.69 199 LYS A CA 1
ATOM 1522 C C . LYS A 1 199 ? -0.829 -11.189 -15.129 1.00 95.69 199 LYS A C 1
ATOM 1524 O O . LYS A 1 199 ? -0.393 -10.077 -14.812 1.00 95.69 199 LYS A O 1
ATOM 1529 N N . PRO A 1 200 ? -1.346 -11.447 -16.344 1.00 95.31 200 PRO A N 1
ATOM 1530 C CA . PRO A 1 200 ? -1.575 -10.399 -17.328 1.00 95.31 200 PRO A CA 1
ATOM 1531 C C . PRO A 1 200 ? -2.500 -9.313 -16.772 1.00 95.31 200 PRO A C 1
ATOM 1533 O O . PRO A 1 200 ? -3.516 -9.608 -16.143 1.00 95.31 200 PRO A O 1
ATOM 1536 N N . CYS A 1 201 ? -2.161 -8.054 -17.031 1.00 93.56 201 CYS A N 1
ATOM 1537 C CA . CYS A 1 201 ? -2.932 -6.888 -16.619 1.00 93.56 201 CYS A CA 1
ATOM 1538 C C . CYS A 1 201 ? -3.074 -5.920 -17.806 1.00 93.56 201 CYS A C 1
ATOM 1540 O O . CYS A 1 201 ? -2.260 -5.004 -17.967 1.00 93.56 201 CYS A O 1
ATOM 1542 N N . PRO A 1 202 ? -4.114 -6.087 -18.644 1.00 93.31 202 PRO A N 1
ATOM 1543 C CA . PRO A 1 202 ? -4.290 -5.259 -19.837 1.00 93.31 202 PRO A CA 1
ATOM 1544 C C . PRO A 1 202 ? -4.517 -3.775 -19.507 1.00 93.31 202 PRO A C 1
ATOM 1546 O O . PRO A 1 202 ? -4.195 -2.916 -20.315 1.00 93.31 202 PRO A O 1
ATOM 1549 N N . TYR A 1 203 ? -5.013 -3.457 -18.307 1.00 92.12 203 TYR A N 1
ATOM 1550 C CA . TYR A 1 203 ? -5.310 -2.084 -17.877 1.00 92.12 203 TYR A CA 1
ATOM 1551 C C . TYR A 1 203 ? -4.067 -1.231 -17.596 1.00 92.12 203 TYR A C 1
ATOM 1553 O O . TYR A 1 203 ? -4.148 -0.006 -17.609 1.00 92.12 203 TYR A O 1
ATOM 1561 N N . CYS A 1 204 ? -2.929 -1.865 -17.308 1.00 91.56 204 CYS A N 1
ATOM 1562 C CA . CYS A 1 204 ? -1.664 -1.167 -17.080 1.00 91.56 204 CYS A CA 1
ATOM 1563 C C . CYS A 1 204 ? -0.832 -1.022 -18.358 1.00 91.56 204 CYS A C 1
ATOM 1565 O O . CYS A 1 204 ? 0.061 -0.172 -18.400 1.00 91.56 204 CYS A O 1
ATOM 1567 N N . ALA A 1 205 ? -1.118 -1.827 -19.384 1.00 89.00 205 ALA A N 1
ATOM 1568 C CA . ALA A 1 205 ? -0.432 -1.759 -20.665 1.00 89.00 205 ALA A CA 1
ATOM 1569 C C . ALA A 1 205 ? -0.734 -0.429 -21.376 1.00 89.00 205 ALA A C 1
ATOM 1571 O O . ALA A 1 205 ? -1.861 0.062 -21.336 1.00 89.00 205 ALA A O 1
ATOM 1572 N N . ASN A 1 206 ? 0.272 0.143 -22.042 1.00 86.31 206 ASN A N 1
ATOM 1573 C CA . ASN A 1 206 ? 0.150 1.351 -22.875 1.00 86.31 206 ASN A CA 1
ATOM 1574 C C . ASN A 1 206 ? -0.445 2.574 -22.156 1.00 86.31 206 ASN A C 1
ATOM 1576 O O . ASN A 1 206 ? -1.074 3.437 -22.768 1.00 86.31 206 ASN A O 1
ATOM 1580 N N . THR A 1 207 ? -0.258 2.658 -20.842 1.00 87.75 207 THR A N 1
ATOM 1581 C CA . THR A 1 207 ? -0.640 3.839 -20.066 1.00 87.75 207 THR A CA 1
ATOM 1582 C C . THR A 1 207 ? 0.507 4.845 -20.074 1.00 87.75 207 THR A C 1
ATOM 1584 O O . THR A 1 207 ? 1.662 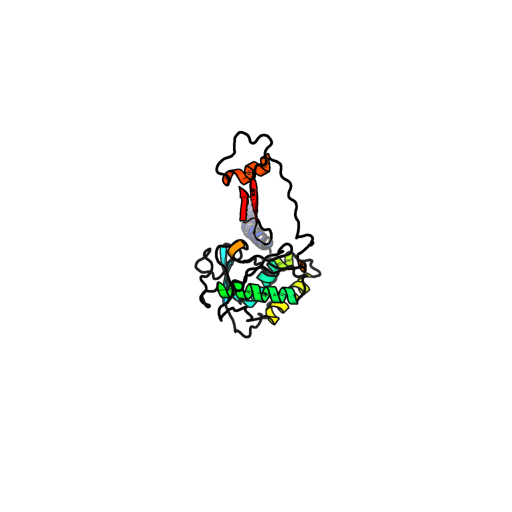4.484 -20.277 1.00 87.75 207 THR A O 1
ATOM 1587 N N . ARG A 1 208 ? 0.244 6.114 -19.742 1.00 86.56 208 ARG A N 1
ATOM 1588 C CA . ARG A 1 208 ? 1.322 7.116 -19.584 1.00 86.56 208 ARG A CA 1
ATOM 1589 C C . ARG A 1 208 ? 2.393 6.738 -18.541 1.00 86.56 208 ARG A C 1
ATOM 1591 O O . ARG A 1 208 ? 3.406 7.410 -18.442 1.00 86.56 208 ARG A O 1
ATOM 1598 N N . TRP A 1 209 ? 2.125 5.713 -17.731 1.00 85.06 209 TRP A N 1
ATOM 1599 C CA . TRP A 1 209 ? 2.997 5.209 -16.675 1.00 85.06 209 TRP A CA 1
ATOM 1600 C C . TRP A 1 209 ? 3.648 3.863 -17.020 1.00 85.06 209 TRP A C 1
ATOM 1602 O O . TRP A 1 209 ? 4.430 3.363 -16.220 1.00 85.06 209 TRP A O 1
ATOM 1612 N N . SER A 1 210 ? 3.333 3.255 -18.172 1.00 83.25 210 SER A N 1
ATOM 1613 C CA . SER A 1 210 ? 3.971 2.000 -18.594 1.00 83.25 210 SER A CA 1
ATOM 1614 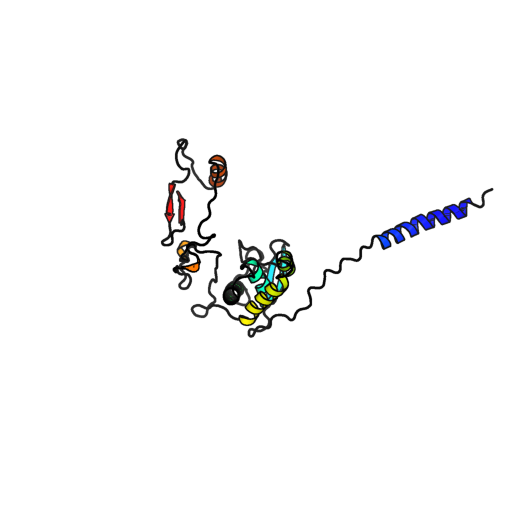C C . SER A 1 210 ? 5.342 2.213 -19.229 1.00 83.25 210 SER A C 1
ATOM 1616 O O . SER A 1 210 ? 6.103 1.260 -19.353 1.00 83.25 210 SER A O 1
ATOM 1618 N N . GLN A 1 211 ? 5.662 3.445 -19.632 1.00 83.88 211 GLN A N 1
ATOM 1619 C CA . GLN A 1 211 ? 6.959 3.805 -20.188 1.00 83.88 211 GLN A CA 1
ATOM 1620 C C . GLN A 1 211 ? 7.378 5.180 -19.673 1.00 83.88 211 GLN A C 1
ATOM 1622 O O . GLN A 1 211 ? 6.645 6.157 -19.817 1.00 83.88 211 GLN A O 1
ATOM 1627 N N . THR A 1 212 ? 8.568 5.248 -19.087 1.00 87.06 212 THR A N 1
ATOM 1628 C CA . THR A 1 212 ? 9.224 6.496 -18.700 1.00 87.06 212 THR A CA 1
ATOM 1629 C C . THR A 1 212 ? 10.621 6.531 -19.303 1.00 87.06 212 THR A C 1
ATOM 1631 O O . THR A 1 212 ? 11.266 5.495 -19.462 1.00 87.06 212 THR A O 1
ATOM 1634 N N . GLU A 1 213 ? 11.084 7.726 -19.661 1.00 89.88 213 GLU A N 1
ATOM 1635 C CA . GLU A 1 213 ? 12.429 7.944 -20.182 1.00 89.88 213 GLU A CA 1
ATOM 1636 C C . GLU A 1 213 ? 13.185 8.895 -19.256 1.00 89.88 213 GLU A C 1
ATOM 1638 O O . GLU A 1 213 ? 12.663 9.929 -18.832 1.00 89.88 213 GLU A O 1
ATOM 1643 N N . HIS A 1 214 ? 14.424 8.529 -18.936 1.00 89.31 214 HIS A N 1
ATOM 1644 C CA . HIS A 1 214 ? 15.329 9.338 -18.133 1.00 89.31 214 HIS A CA 1
ATOM 1645 C C . HIS A 1 214 ? 16.656 9.474 -18.878 1.00 89.31 214 HIS A C 1
ATOM 1647 O O . HIS A 1 214 ? 17.297 8.472 -19.194 1.00 89.31 214 HIS A O 1
ATOM 1653 N N . ILE A 1 215 ? 17.066 10.713 -19.153 1.00 90.38 215 ILE A N 1
ATOM 1654 C CA . ILE A 1 215 ? 18.277 11.021 -19.920 1.00 90.38 215 ILE A CA 1
ATOM 1655 C C . ILE A 1 215 ? 19.352 11.546 -18.968 1.00 90.38 215 ILE A C 1
ATOM 1657 O O . ILE A 1 215 ? 19.133 12.514 -18.238 1.00 90.38 215 ILE A O 1
ATOM 1661 N N . TYR A 1 216 ? 20.530 10.924 -19.008 1.00 86.06 216 TYR A N 1
ATOM 1662 C CA . TYR A 1 216 ? 21.692 11.297 -18.204 1.00 86.06 216 TYR A CA 1
ATOM 1663 C C . TYR A 1 216 ? 22.921 11.467 -19.091 1.00 86.06 216 TYR A C 1
ATOM 1665 O O . TYR A 1 216 ? 23.108 10.746 -20.070 1.00 86.06 216 TYR A O 1
ATOM 1673 N N . THR A 1 217 ? 23.815 12.377 -18.710 1.00 88.31 217 THR A N 1
ATOM 1674 C CA . THR A 1 217 ? 25.169 12.402 -19.283 1.00 88.31 217 THR A CA 1
ATOM 1675 C C . THR A 1 217 ? 25.970 11.193 -18.794 1.00 88.31 217 THR A C 1
ATOM 1677 O O . THR A 1 217 ? 25.762 10.716 -17.675 1.00 88.31 217 THR A O 1
ATOM 1680 N N . GLY A 1 218 ? 26.955 10.740 -19.577 1.00 83.12 218 GLY A N 1
ATOM 1681 C CA . GLY A 1 218 ? 27.831 9.632 -19.170 1.00 83.12 218 GLY A CA 1
ATOM 1682 C C . GLY A 1 218 ? 28.515 9.871 -17.817 1.00 83.12 218 GLY A C 1
ATOM 1683 O O . GLY A 1 218 ? 28.598 8.963 -16.998 1.00 83.12 218 GLY A O 1
ATOM 1684 N N . ALA A 1 219 ? 28.910 11.116 -17.525 1.00 83.88 219 ALA A N 1
ATOM 1685 C CA . ALA A 1 219 ? 29.517 11.493 -16.247 1.00 83.88 219 ALA A CA 1
ATOM 1686 C C . ALA A 1 219 ? 28.526 11.498 -15.066 1.00 83.88 219 ALA A C 1
ATOM 1688 O O . ALA A 1 219 ? 28.911 11.206 -13.934 1.00 83.88 219 ALA A O 1
ATOM 1689 N N . GLN A 1 220 ? 27.255 11.855 -15.287 1.00 88.88 220 GLN A N 1
ATOM 1690 C CA . GLN A 1 220 ? 26.216 11.728 -14.255 1.00 88.88 220 GLN A CA 1
ATOM 1691 C C . GLN A 1 220 ? 25.923 10.259 -13.972 1.00 88.88 220 GLN A C 1
ATOM 1693 O O . GLN A 1 220 ? 25.907 9.863 -12.812 1.00 88.88 220 GLN A O 1
ATOM 1698 N N . PHE A 1 221 ? 25.747 9.466 -15.028 1.00 85.69 221 PHE A N 1
ATOM 1699 C CA . PHE A 1 221 ? 25.466 8.046 -14.908 1.00 85.69 221 PHE A CA 1
ATOM 1700 C C . PHE A 1 221 ? 26.604 7.313 -14.187 1.00 85.69 221 PHE A C 1
ATOM 1702 O O . PHE A 1 221 ? 26.364 6.686 -13.159 1.00 85.69 221 PHE A O 1
ATOM 1709 N N . ALA A 1 222 ? 27.853 7.500 -14.635 1.00 82.44 222 ALA A N 1
ATOM 1710 C CA . ALA A 1 222 ? 29.035 6.905 -14.012 1.00 82.44 222 ALA A CA 1
ATOM 1711 C C . ALA A 1 222 ? 29.134 7.238 -12.516 1.00 82.44 222 ALA A C 1
ATOM 1713 O O . ALA A 1 222 ? 29.320 6.336 -11.707 1.00 82.44 222 ALA A O 1
ATOM 1714 N N . ARG A 1 223 ? 28.936 8.507 -12.125 1.00 85.81 223 ARG A N 1
ATOM 1715 C CA . ARG A 1 223 ? 28.967 8.915 -10.708 1.00 85.81 223 ARG A CA 1
ATOM 1716 C C . ARG A 1 223 ? 27.952 8.177 -9.835 1.00 85.81 223 ARG A C 1
ATOM 1718 O O . ARG A 1 223 ? 28.259 7.924 -8.677 1.00 85.81 223 ARG A O 1
ATOM 1725 N N . GLN A 1 224 ? 26.774 7.853 -10.366 1.00 86.75 224 GLN A N 1
ATOM 1726 C CA . GLN A 1 224 ? 25.718 7.176 -9.607 1.00 86.75 224 GLN A CA 1
ATOM 1727 C C . GLN A 1 224 ? 25.937 5.662 -9.509 1.00 86.75 224 GLN A C 1
ATOM 1729 O O . GLN A 1 224 ? 25.616 5.070 -8.484 1.00 86.75 224 GLN A O 1
ATOM 1734 N N . ILE A 1 225 ? 26.499 5.032 -10.546 1.00 84.25 225 ILE A N 1
ATOM 1735 C CA . ILE A 1 225 ? 26.707 3.574 -10.558 1.00 84.25 225 ILE A CA 1
ATOM 1736 C C . ILE A 1 225 ? 28.038 3.143 -9.937 1.00 84.25 225 ILE A C 1
ATOM 1738 O O . ILE A 1 225 ? 28.144 2.016 -9.465 1.00 84.25 225 ILE A O 1
ATOM 1742 N N . LEU A 1 226 ? 29.036 4.033 -9.912 1.00 81.31 226 LEU A N 1
ATOM 1743 C CA . LEU A 1 226 ? 30.394 3.773 -9.423 1.00 81.31 226 LEU A CA 1
ATOM 1744 C C . LEU A 1 226 ? 30.458 3.078 -8.049 1.00 81.31 226 LEU A C 1
ATOM 1746 O O . LEU A 1 226 ? 31.225 2.127 -7.924 1.00 81.31 226 LEU A O 1
ATOM 1750 N N . PRO A 1 227 ? 29.652 3.466 -7.039 1.00 85.56 227 PRO A N 1
ATOM 1751 C CA . PRO A 1 227 ? 29.644 2.789 -5.738 1.00 85.56 227 PRO A CA 1
ATOM 1752 C C . PRO A 1 227 ? 29.189 1.321 -5.773 1.00 85.56 227 PRO A C 1
ATOM 1754 O O . PRO A 1 227 ? 29.415 0.593 -4.810 1.00 85.56 227 PRO A O 1
ATOM 1757 N N . TYR A 1 228 ? 28.533 0.891 -6.854 1.00 79.75 228 TYR A N 1
ATOM 1758 C CA . TYR A 1 228 ? 27.920 -0.432 -6.995 1.00 79.75 228 TYR A CA 1
ATOM 1759 C C . TYR A 1 228 ? 28.663 -1.349 -7.978 1.00 79.75 228 TYR A C 1
ATOM 1761 O O . TYR A 1 228 ? 28.332 -2.530 -8.068 1.00 79.75 228 TYR A O 1
ATOM 1769 N N . VAL A 1 229 ? 29.665 -0.842 -8.707 1.00 73.56 229 VAL A N 1
ATOM 1770 C CA . VAL A 1 229 ? 30.449 -1.618 -9.683 1.00 73.56 229 VAL A CA 1
ATOM 1771 C C . VAL A 1 229 ? 31.856 -1.893 -9.150 1.00 73.56 229 VAL A C 1
ATOM 1773 O O . VAL A 1 229 ? 32.578 -0.981 -8.760 1.00 73.56 229 VAL A O 1
ATOM 1776 N N . GLN A 1 230 ? 32.266 -3.165 -9.127 1.00 66.12 230 GLN A N 1
ATOM 1777 C CA . GLN A 1 230 ? 33.556 -3.571 -8.546 1.00 66.12 230 GLN A CA 1
ATOM 1778 C C . GLN A 1 230 ? 34.767 -3.264 -9.445 1.00 66.12 230 GLN A C 1
ATOM 1780 O O . GLN A 1 230 ? 35.881 -3.150 -8.939 1.00 66.12 230 GLN A O 1
ATOM 1785 N N . ALA A 1 231 ? 34.580 -3.118 -10.762 1.00 61.47 231 ALA A N 1
ATOM 1786 C CA . ALA A 1 231 ? 35.655 -2.781 -11.694 1.00 61.47 231 ALA A CA 1
ATOM 1787 C C . ALA A 1 231 ? 35.111 -2.068 -12.940 1.00 61.47 231 ALA A C 1
ATOM 1789 O O . ALA A 1 231 ? 34.215 -2.578 -13.608 1.00 61.47 231 ALA A O 1
ATOM 1790 N N . ILE A 1 232 ? 35.690 -0.916 -13.289 1.00 57.41 232 ILE A N 1
ATOM 1791 C CA . ILE A 1 232 ? 35.500 -0.295 -14.606 1.00 57.41 232 ILE A CA 1
ATOM 1792 C C . ILE A 1 232 ? 36.721 -0.655 -15.455 1.00 57.41 232 ILE A C 1
ATOM 1794 O O . ILE A 1 232 ? 37.835 -0.260 -15.100 1.00 57.41 232 ILE A O 1
ATOM 1798 N N . PRO A 1 233 ? 36.565 -1.378 -16.578 1.00 55.31 233 PRO A N 1
ATOM 1799 C CA . PRO A 1 233 ? 37.671 -1.570 -17.497 1.00 55.31 233 PRO A CA 1
ATOM 1800 C C . PRO A 1 233 ? 38.161 -0.210 -18.013 1.00 55.31 233 PRO A C 1
ATOM 1802 O O . PRO A 1 233 ? 37.379 0.611 -18.502 1.00 55.31 233 PRO A O 1
ATOM 1805 N N . VAL A 1 234 ? 39.479 0.001 -17.956 1.00 50.62 234 VAL A N 1
ATOM 1806 C CA . VAL A 1 234 ? 40.164 1.218 -18.437 1.00 50.62 234 VAL A CA 1
ATOM 1807 C C . VAL A 1 234 ? 39.882 1.484 -19.929 1.00 50.62 234 VAL A C 1
ATOM 1809 O O . VAL A 1 234 ? 39.949 2.618 -20.389 1.00 50.62 234 VAL A O 1
ATOM 1812 N N . SER A 1 235 ? 39.470 0.460 -20.687 1.00 53.69 235 SER A N 1
ATOM 1813 C CA . SER A 1 235 ? 39.122 0.535 -22.112 1.00 53.69 235 SER A CA 1
ATOM 1814 C C . SER A 1 235 ? 37.695 1.030 -22.414 1.00 53.69 235 SER A C 1
ATOM 1816 O O . SER A 1 235 ? 37.196 0.804 -23.515 1.00 53.69 235 SER A O 1
ATOM 1818 N N . SER A 1 236 ? 36.985 1.632 -21.458 1.00 52.19 236 SER A N 1
ATOM 1819 C CA . SER A 1 236 ? 35.574 2.035 -21.616 1.00 52.19 236 SER A CA 1
ATOM 1820 C C . SER A 1 236 ? 35.358 3.329 -22.415 1.00 52.19 236 SER A C 1
ATOM 1822 O O . SER A 1 236 ? 34.218 3.762 -22.577 1.00 52.19 236 SER A O 1
ATOM 1824 N N . ALA A 1 237 ? 36.409 3.914 -23.001 1.00 49.19 237 ALA A N 1
ATOM 1825 C CA . ALA A 1 237 ? 36.259 4.966 -24.003 1.00 49.19 237 ALA A CA 1
ATOM 1826 C C . ALA A 1 237 ? 35.509 4.413 -25.236 1.00 49.19 237 ALA A C 1
ATOM 1828 O O . ALA A 1 237 ? 36.102 3.807 -26.124 1.00 49.19 237 ALA A O 1
ATOM 1829 N N . GLY A 1 238 ? 34.182 4.584 -25.258 1.00 57.53 238 GLY A N 1
ATOM 1830 C CA . GLY A 1 238 ? 33.302 4.192 -26.365 1.00 57.53 238 GLY A CA 1
ATOM 1831 C C . GLY A 1 238 ? 32.520 2.880 -26.195 1.00 57.53 238 GLY A C 1
ATOM 1832 O O . GLY A 1 238 ? 31.839 2.482 -27.137 1.00 57.53 238 GLY A O 1
ATOM 1833 N N . ARG A 1 239 ? 32.565 2.207 -25.032 1.00 59.47 239 ARG A N 1
ATOM 1834 C CA . ARG A 1 239 ? 31.733 1.015 -24.745 1.00 59.47 239 ARG A CA 1
ATOM 1835 C C . ARG A 1 239 ? 30.629 1.312 -23.719 1.00 59.47 239 ARG A C 1
ATOM 1837 O O . ARG A 1 239 ? 30.839 2.164 -22.856 1.00 59.47 239 ARG A O 1
ATOM 1844 N N . PRO A 1 240 ? 29.473 0.619 -23.779 1.00 63.28 240 PRO A N 1
ATOM 1845 C CA . PRO A 1 240 ? 28.431 0.742 -22.762 1.00 63.28 240 PRO A CA 1
ATOM 1846 C C . PRO A 1 240 ? 28.981 0.430 -21.363 1.00 63.28 240 PRO A C 1
ATOM 1848 O O . PRO A 1 240 ? 29.709 -0.544 -21.188 1.00 63.28 240 PRO A O 1
ATOM 1851 N N . LEU A 1 241 ? 28.619 1.254 -20.375 1.00 66.31 241 LEU A N 1
ATOM 1852 C CA . LEU A 1 241 ? 28.997 1.073 -18.963 1.00 66.31 241 LEU A CA 1
ATOM 1853 C C . LEU A 1 241 ? 28.312 -0.133 -18.299 1.00 66.31 241 LEU A C 1
ATOM 1855 O O . LEU A 1 241 ? 28.700 -0.518 -17.204 1.00 66.31 241 LEU A O 1
ATOM 1859 N N . LEU A 1 242 ? 27.296 -0.692 -18.956 1.00 74.31 242 LEU A N 1
ATOM 1860 C CA . LEU A 1 242 ? 26.525 -1.848 -18.522 1.00 74.31 242 LEU A CA 1
ATOM 1861 C C . LEU A 1 242 ? 26.522 -2.882 -19.647 1.00 74.31 242 LEU A C 1
ATOM 1863 O O . LEU A 1 242 ? 26.335 -2.542 -20.818 1.00 74.31 242 LEU A O 1
ATOM 1867 N N . GLY A 1 243 ? 26.716 -4.137 -19.285 1.00 75.31 243 GLY A N 1
ATOM 1868 C CA . GLY A 1 243 ? 26.500 -5.298 -20.126 1.00 75.31 243 GLY A CA 1
ATOM 1869 C C . GLY A 1 243 ? 25.024 -5.720 -20.194 1.00 75.31 243 GLY A C 1
ATOM 1870 O O . GLY A 1 243 ? 24.117 -4.952 -19.855 1.00 75.31 243 GLY A O 1
ATOM 1871 N N . PRO A 1 244 ? 24.750 -6.932 -20.703 1.00 81.88 244 PRO A N 1
ATOM 1872 C CA . PRO A 1 244 ? 23.389 -7.410 -20.905 1.00 81.88 244 PRO A CA 1
ATOM 1873 C C . PRO A 1 244 ? 22.607 -7.550 -19.592 1.00 81.88 244 PRO A C 1
ATOM 1875 O O . PRO A 1 244 ? 23.138 -7.928 -18.550 1.00 81.88 244 PRO A O 1
ATOM 1878 N N . ALA A 1 245 ? 21.303 -7.290 -19.674 1.00 87.62 245 ALA A N 1
ATOM 1879 C CA . ALA A 1 245 ? 20.371 -7.507 -18.577 1.00 87.62 245 ALA A CA 1
ATOM 1880 C C . ALA A 1 245 ? 19.761 -8.914 -18.652 1.00 87.62 245 ALA A C 1
ATOM 1882 O O . ALA A 1 245 ? 19.223 -9.300 -19.693 1.00 87.62 245 ALA A O 1
ATOM 1883 N N . VAL A 1 246 ? 19.765 -9.640 -17.534 1.00 89.56 246 VAL A N 1
ATOM 1884 C CA . VAL A 1 246 ? 18.917 -10.824 -17.341 1.00 89.56 246 VAL A CA 1
ATOM 1885 C C . VAL A 1 246 ? 17.545 -10.343 -16.889 1.00 89.56 246 VAL A C 1
ATOM 1887 O O . VAL A 1 246 ? 17.444 -9.426 -16.068 1.00 89.56 246 VAL A O 1
ATOM 1890 N N . ARG A 1 247 ? 16.482 -10.923 -17.451 1.00 90.75 247 ARG A N 1
ATOM 1891 C CA . ARG A 1 247 ? 15.105 -10.500 -17.184 1.00 90.75 247 ARG A CA 1
ATOM 1892 C C . ARG A 1 247 ? 14.231 -11.651 -16.703 1.00 90.75 247 ARG A C 1
ATOM 1894 O O . ARG A 1 247 ? 14.432 -12.790 -17.117 1.00 90.75 247 ARG A O 1
ATOM 1901 N N . SER A 1 248 ? 13.250 -11.329 -15.861 1.00 87.88 248 SER A N 1
ATOM 1902 C CA . SER A 1 248 ? 12.156 -12.229 -15.494 1.00 87.88 248 SER A CA 1
ATOM 1903 C C . SER A 1 248 ? 11.304 -12.568 -16.720 1.00 87.88 248 SER A C 1
ATOM 1905 O O . SER A 1 248 ? 11.362 -11.894 -17.754 1.00 87.88 248 SER A O 1
ATOM 1907 N N . SER A 1 249 ? 10.442 -13.577 -16.580 1.00 86.12 249 SER A N 1
ATOM 1908 C CA . SER A 1 249 ? 9.462 -13.941 -17.615 1.00 86.12 249 SER A CA 1
ATOM 1909 C C . SER A 1 249 ? 8.514 -12.796 -18.000 1.00 86.12 249 SER A C 1
ATOM 1911 O O . SER A 1 249 ? 7.943 -12.815 -19.088 1.00 86.12 249 SER A O 1
ATOM 1913 N N . THR A 1 250 ? 8.372 -11.783 -17.139 1.00 88.19 250 THR A N 1
ATOM 1914 C CA . THR A 1 250 ? 7.511 -10.616 -17.373 1.00 88.19 250 THR A CA 1
ATOM 1915 C C . THR A 1 250 ? 8.300 -9.350 -17.742 1.00 88.19 250 THR A C 1
ATOM 1917 O O . THR A 1 250 ? 7.720 -8.294 -17.985 1.00 88.19 250 THR A O 1
ATOM 1920 N N . GLY A 1 251 ? 9.628 -9.464 -17.866 1.00 86.75 251 GLY A N 1
ATOM 1921 C CA . GLY A 1 251 ? 10.497 -8.444 -18.451 1.00 86.75 251 GLY A CA 1
ATOM 1922 C C . GLY A 1 251 ? 11.229 -7.535 -17.460 1.00 86.75 251 GLY A C 1
ATOM 1923 O O . GLY A 1 251 ? 12.020 -6.697 -17.910 1.00 86.75 251 GLY A O 1
ATOM 1924 N N . ARG A 1 252 ? 11.045 -7.683 -16.138 1.00 89.25 252 ARG A N 1
ATOM 1925 C CA . ARG A 1 252 ? 11.834 -6.927 -15.143 1.00 89.25 252 ARG A CA 1
ATOM 1926 C C . ARG A 1 252 ? 13.278 -7.409 -15.112 1.00 89.25 252 ARG A C 1
ATOM 1928 O O . ARG A 1 252 ? 13.536 -8.592 -15.279 1.00 89.25 252 ARG A O 1
ATOM 1935 N N . VAL A 1 253 ? 14.218 -6.489 -14.905 1.00 90.19 253 VAL A N 1
ATOM 1936 C CA . VAL A 1 253 ? 15.649 -6.815 -14.811 1.00 90.19 253 VAL A CA 1
ATOM 1937 C C . VAL A 1 253 ? 15.930 -7.475 -13.463 1.00 90.19 253 VAL A C 1
ATOM 1939 O O . VAL A 1 253 ? 15.685 -6.862 -12.429 1.00 90.19 253 VAL A O 1
ATOM 1942 N N . SER A 1 254 ? 16.452 -8.700 -13.482 1.00 85.56 254 SER A N 1
ATOM 1943 C CA . SER A 1 254 ? 16.885 -9.434 -12.286 1.00 85.56 254 SER A CA 1
ATOM 1944 C C . SER A 1 254 ? 18.390 -9.318 -12.042 1.00 85.56 254 SER A C 1
ATOM 1946 O O . SER A 1 254 ? 18.836 -9.359 -10.899 1.00 85.56 254 SER A O 1
ATOM 1948 N N . GLN A 1 255 ? 19.177 -9.132 -13.105 1.00 83.75 255 GLN A N 1
ATOM 1949 C CA . GLN A 1 255 ? 20.621 -8.929 -13.023 1.00 83.75 255 GLN A CA 1
ATOM 1950 C C . GLN A 1 255 ? 21.100 -8.021 -14.154 1.00 83.75 255 GLN A C 1
ATOM 1952 O O . GLN A 1 255 ? 20.602 -8.095 -15.279 1.00 83.75 255 GLN A O 1
ATOM 1957 N N . LEU A 1 256 ? 22.093 -7.190 -13.852 1.00 83.00 256 LEU A N 1
ATOM 1958 C CA . LEU A 1 256 ? 22.770 -6.315 -14.798 1.00 83.00 256 LEU A CA 1
ATOM 1959 C C . LEU A 1 256 ? 24.278 -6.474 -14.586 1.00 83.00 256 LEU A C 1
ATOM 1961 O O . LEU A 1 256 ? 24.748 -6.329 -13.457 1.00 83.00 256 LEU A O 1
ATOM 1965 N N . SER A 1 257 ? 24.994 -6.863 -15.640 1.00 73.00 257 SER A N 1
ATOM 1966 C CA . SER A 1 257 ? 26.458 -7.029 -15.635 1.00 73.00 257 SER A CA 1
ATOM 1967 C C . SER A 1 257 ? 27.188 -5.744 -15.977 1.00 73.00 257 SER A C 1
ATOM 1969 O O . SER A 1 257 ? 26.596 -4.976 -16.763 1.00 73.00 257 SER A O 1
#

Radius of gyration: 28.55 Å; chains: 1; bounding box: 58×96×70 Å

Sequence (257 aa):
MSRIFPLSFVAIMLIIIVLPVLLARSCRHPASERPRAAERTPIASPAGKISIRVFNHLSEQLVEMELEEYLVGVVAAEMPASFALEALKAQAVVARTYTVNKMRSFGGKGCSRNPGADICTDPAFCQAWESEEQSLAKWPAADARQYLDKLRRAVAQTAGKVVLHNGQTIDAVFHSNCGGHTENSEDVWLSAKAYLRGKPCPYCANTRWSQTEHIYTGAQFARQILPYVQAIPVSSAGRPLLGPAVRSSTGRVSQLS

pLDDT: mean 87.29, std 15.0, range [37.09, 98.88]

Foldseek 3Di:
DPPPVVVVVVVVVCCVVVVVVVVVVVPPPPPPPPPPPPPDDDQDFPVGWDKFWEQEPVVRDTDIDTLLQQLLQQLLFADPLPDDLVVLLVSSQLLSLQLLCQAVVNVHCAFPVDNVGSYYCDCVGGGHGDDLVVSCVPDDVVCSVVSSVSNSVSSNVCHPHYDDDPNHRDNSDDDDACLFKFDAPCLVPNDGDPPRHIDGDNPRHPDPPSDDDDDDDPVRVCVVCVVPDPDDPPPCPPPDSWDDFDADPSGHGSDID

Secondary structure (DSSP, 8-state):
--THHHHHHHHHHHHHHHHHHHHHHHT-PPP--------PPPPP-TT---EEEEEETTTTEEEEEEHHHHHHHHHHHHS-TTS-HHHHHHHHHHHHHHHHHH-GGGT----TT-TT-SEES-TTTS-----HHHHHHHS-HHHHHHHHHHHHHHHHTTTT---EETTEE------S--TTBPPPGGGTSSS--TT----B-TTTTTSTTT-------HHHHHHHHGGG-S---TT-TTS-SS-PEEE-TTS-EEEE-